Protein AF-A0A7K0XHT8-F1 (afdb_monomer)

Nearest PDB structures (foldseek):
  8xqu-assembly1_A  TM=9.901E-01  e=5.480E-18  Homo sapiens
  8ibp-assembly1_A  TM=9.930E-01  e=5.610E-17  Mycobacterium tuberculosis
  3wdd-assembly1_A  TM=9.924E-01  e=8.526E-17  Mycobacterium tuberculosis
  3wde-assembly1_A  TM=9.917E-01  e=1.880E-16  Mycobacterium tuberculosis
  5gui-assembly1_A  TM=9.702E-01  e=2.319E-13  Arabidopsis thaliana

Solvent-accessible surface area (backbone atoms only — not comparable to full-atom values): 13953 Å² total; per-residue (Å²): 136,65,86,48,41,36,73,66,33,50,46,21,54,53,41,8,50,49,50,18,44,74,41,15,37,72,41,28,41,40,43,24,46,48,50,7,39,42,69,62,54,78,43,61,34,14,49,38,39,45,77,71,72,52,47,64,67,59,53,50,53,47,48,40,72,75,75,47,70,45,93,54,66,59,80,83,86,66,49,67,35,74,66,29,50,46,20,58,56,37,8,53,52,48,16,52,75,71,70,41,91,45,30,44,42,44,21,44,49,50,8,44,52,70,62,53,75,47,62,33,40,52,45,40,45,74,74,70,44,53,61,67,57,54,49,50,43,40,53,50,50,52,66,61,41,76,78,68,69,89,75,82,84,86,84,89,89,89,85,87,84,89,79,52,81,64,48,68,73,80,46,80,69,49,43,59,37,35,73,71,65,72,56,79,88,68,80,93,50,63,71,60,33,52,54,45,53,60,30,53,66,38,95,68,82,37,75,75,79,92,82,79,70,89,88,78,47,74,65,47,43,55,52,41,44,22,41,29,45,69,74,57,74,51,59,80,89,50,53,92,67,126

Radius of gyration: 25.92 Å; Cα contacts (8 Å, |Δi|>4): 290; chains: 1; bounding box: 60×50×63 Å

pLDDT: mean 85.9, std 16.12, range [29.55, 98.12]

Mean predicted aligned error: 15.91 Å

Secondary structure (DSSP, 8-state):
--TTB-HHHHHHHHHHHHHHHHTT-SSB-HHHHHHHHHHH-SSHHHHHHHHTT--HHHHHHHHHHHH---SSPPPS--PBPHHHHHHHHHHHHHHHHTT-SSB-HHHHHHHHHHH-SSHHHHHHHHTT--HHHHHHHHHHHHHHHTT-S-------------S-HHHHHH---HHHHHHTT-SPPP-S-HHHHHHHHHHHT-SSS--------TTS-HHHHHHHHHHHHHHT-S-GGGTT--

Structure (mmCIF, N/CA/C/O backbone):
data_AF-A0A7K0XHT8-F1
#
_entry.id   AF-A0A7K0XHT8-F1
#
loop_
_atom_site.group_PDB
_atom_site.id
_atom_site.type_symbol
_atom_site.label_atom_id
_atom_site.label_alt_id
_atom_site.label_comp_id
_atom_site.label_asym_id
_atom_site.label_entity_id
_atom_site.label_seq_id
_atom_site.pdbx_PDB_ins_code
_atom_site.Cartn_x
_atom_site.Cartn_y
_atom_site.Cartn_z
_atom_site.occupancy
_atom_site.B_iso_or_equiv
_atom_site.auth_seq_id
_atom_site.auth_comp_id
_atom_site.auth_asym_id
_atom_site.auth_atom_id
_atom_site.pdbx_PDB_model_num
ATOM 1 N N . MET A 1 1 ? 10.956 12.315 3.418 1.00 57.38 1 MET A N 1
ATOM 2 C CA . MET A 1 1 ? 10.275 11.010 3.630 1.00 57.38 1 MET A CA 1
ATOM 3 C C . MET A 1 1 ? 9.329 10.665 2.478 1.00 57.38 1 MET A C 1
ATOM 5 O O . MET A 1 1 ? 9.400 9.545 1.998 1.00 57.38 1 MET A O 1
ATOM 9 N N . PHE A 1 2 ? 8.502 11.599 1.988 1.00 68.88 2 PHE A N 1
ATOM 10 C CA . PHE A 1 2 ? 7.485 11.319 0.957 1.00 68.88 2 PHE A CA 1
ATOM 11 C C . PHE A 1 2 ? 7.923 11.502 -0.509 1.00 68.88 2 PHE A C 1
ATOM 13 O O . PHE A 1 2 ? 7.098 11.353 -1.399 1.00 68.88 2 PHE A O 1
ATOM 20 N N . GLU A 1 3 ? 9.192 11.797 -0.799 1.00 75.38 3 GLU A N 1
ATOM 21 C CA . GLU A 1 3 ? 9.653 12.076 -2.177 1.00 75.38 3 GLU A CA 1
ATOM 22 C C . GLU A 1 3 ? 9.461 10.902 -3.147 1.00 75.38 3 GLU A C 1
ATOM 24 O O . GLU A 1 3 ? 9.308 11.108 -4.344 1.00 75.38 3 GLU A O 1
ATOM 29 N N . ARG A 1 4 ? 9.421 9.666 -2.633 1.00 86.38 4 ARG A N 1
ATOM 30 C CA . ARG A 1 4 ? 9.169 8.460 -3.438 1.00 86.38 4 ARG A CA 1
ATOM 31 C C . ARG A 1 4 ? 7.688 8.096 -3.556 1.00 86.38 4 ARG A C 1
ATOM 33 O O . ARG A 1 4 ? 7.369 7.104 -4.201 1.00 86.38 4 ARG A O 1
ATOM 40 N N . PHE A 1 5 ? 6.784 8.830 -2.909 1.00 91.62 5 PHE A N 1
ATOM 41 C CA . PHE A 1 5 ? 5.353 8.535 -2.943 1.00 91.62 5 PHE A CA 1
ATOM 42 C C . PHE A 1 5 ? 4.723 9.128 -4.206 1.00 91.62 5 PHE A C 1
ATOM 44 O O . PHE A 1 5 ? 4.916 10.308 -4.519 1.00 91.62 5 PHE A O 1
ATOM 51 N N . THR A 1 6 ? 3.907 8.322 -4.883 1.00 94.12 6 THR A N 1
ATOM 52 C CA . THR A 1 6 ? 3.021 8.795 -5.960 1.00 94.12 6 THR A CA 1
ATOM 53 C C . THR A 1 6 ? 2.069 9.877 -5.444 1.00 94.12 6 THR A C 1
ATOM 55 O O . THR A 1 6 ? 1.820 9.970 -4.238 1.00 94.12 6 THR A O 1
ATOM 58 N N . ASP A 1 7 ? 1.500 10.690 -6.338 1.00 92.56 7 ASP A N 1
ATOM 59 C CA . ASP A 1 7 ? 0.515 11.710 -5.945 1.00 92.56 7 ASP A CA 1
ATOM 60 C C . ASP A 1 7 ? -0.682 11.091 -5.210 1.00 92.56 7 ASP A C 1
ATOM 62 O O . ASP A 1 7 ? -1.096 11.600 -4.167 1.00 92.56 7 ASP A O 1
ATOM 66 N N . ARG A 1 8 ? -1.164 9.929 -5.673 1.00 93.12 8 ARG A N 1
ATOM 67 C CA . ARG A 1 8 ? -2.225 9.166 -4.998 1.00 93.12 8 ARG A CA 1
ATOM 68 C C . ARG A 1 8 ? -1.804 8.697 -3.607 1.00 93.12 8 ARG A C 1
ATOM 70 O O . ARG A 1 8 ? -2.532 8.900 -2.643 1.00 93.12 8 ARG A O 1
ATOM 77 N N . ALA A 1 9 ? -0.600 8.143 -3.464 1.00 94.25 9 ALA A N 1
ATOM 78 C CA . ALA A 1 9 ? -0.088 7.717 -2.162 1.00 94.25 9 ALA A CA 1
ATOM 79 C C . ALA A 1 9 ? 0.110 8.894 -1.187 1.00 94.25 9 ALA A C 1
ATOM 81 O O . ALA A 1 9 ? -0.126 8.743 0.010 1.00 94.25 9 ALA A O 1
ATOM 82 N N . ARG A 1 10 ? 0.498 10.082 -1.674 1.00 94.06 10 ARG A N 1
ATOM 83 C CA . ARG A 1 10 ? 0.528 11.310 -0.859 1.00 94.06 10 ARG A CA 1
ATOM 84 C C . ARG A 1 10 ? -0.878 11.743 -0.450 1.00 94.06 10 ARG A C 1
ATOM 86 O O . ARG A 1 10 ? -1.083 12.091 0.710 1.00 94.06 10 ARG A O 1
ATOM 93 N N . ARG A 1 11 ? -1.848 11.661 -1.364 1.00 95.00 11 ARG A N 1
ATOM 94 C CA . ARG A 1 11 ? -3.257 11.969 -1.086 1.00 95.00 11 ARG A CA 1
ATOM 95 C C . ARG A 1 11 ? -3.839 11.066 0.002 1.00 95.00 11 ARG A C 1
ATOM 97 O O . ARG A 1 11 ? -4.476 11.583 0.907 1.00 95.00 11 ARG A O 1
ATOM 104 N N . VAL A 1 12 ? -3.538 9.766 -0.012 1.00 96.75 12 VAL A N 1
ATOM 105 C CA . VAL A 1 12 ? -3.936 8.817 1.051 1.00 96.75 12 VAL A CA 1
ATOM 106 C C . VAL A 1 12 ? -3.506 9.296 2.438 1.00 96.75 12 VAL A C 1
ATOM 108 O O . VAL A 1 12 ? -4.267 9.184 3.392 1.00 96.75 12 VAL A O 1
ATOM 111 N N . VAL A 1 13 ? -2.299 9.852 2.565 1.00 94.69 13 VAL A N 1
ATOM 112 C CA . VAL A 1 13 ? -1.789 10.350 3.850 1.00 94.69 13 VAL A CA 1
ATOM 113 C C . VAL A 1 13 ? -2.556 11.589 4.320 1.00 94.69 13 VAL A C 1
ATOM 115 O O . VAL A 1 13 ? -2.843 11.715 5.510 1.00 94.69 13 VAL A O 1
ATOM 118 N N . VAL A 1 14 ? -2.915 12.482 3.395 1.00 95.56 14 VAL A N 1
ATOM 119 C CA . VAL A 1 14 ? -3.750 13.656 3.694 1.00 95.56 14 VAL A CA 1
ATOM 120 C C . VAL A 1 14 ? -5.151 13.216 4.123 1.00 95.56 14 VAL A C 1
ATOM 122 O O . VAL A 1 14 ? -5.625 13.644 5.171 1.00 95.56 14 VAL A O 1
ATOM 125 N N . LEU A 1 15 ? -5.763 12.285 3.387 1.00 96.88 15 LEU A N 1
ATOM 126 C CA . LEU A 1 15 ? -7.075 11.723 3.716 1.00 96.88 15 LEU A CA 1
ATOM 127 C C . LEU A 1 15 ? -7.064 11.005 5.073 1.00 96.88 15 LEU A C 1
ATOM 129 O O . LEU A 1 15 ? -7.981 11.168 5.868 1.00 96.88 15 LEU A O 1
ATOM 133 N N . ALA A 1 16 ? -5.992 10.279 5.400 1.00 96.69 16 ALA A N 1
ATOM 134 C CA . ALA A 1 16 ? -5.829 9.670 6.719 1.00 96.69 16 ALA A CA 1
ATOM 135 C C . ALA A 1 16 ? -5.802 10.718 7.846 1.00 96.69 16 ALA A C 1
ATOM 137 O O . ALA A 1 16 ? -6.358 10.500 8.922 1.00 96.69 16 ALA A O 1
ATOM 138 N N . GLN A 1 17 ? -5.172 11.871 7.609 1.00 95.44 17 GLN A N 1
ATOM 139 C CA . GLN A 1 17 ? -5.172 12.978 8.563 1.00 95.44 17 GLN A CA 1
ATOM 140 C C . GLN A 1 17 ? -6.561 13.621 8.702 1.00 95.44 17 GLN A C 1
ATOM 142 O O . GLN A 1 17 ? -6.937 14.028 9.802 1.00 95.44 17 GLN A O 1
ATOM 147 N N . GLU A 1 18 ? -7.318 13.728 7.611 1.00 94.94 18 GLU A N 1
ATOM 148 C CA . GLU A 1 18 ? -8.700 14.216 7.625 1.00 94.94 18 GLU A CA 1
ATOM 149 C C . GLU A 1 18 ? -9.623 13.267 8.397 1.00 94.94 18 GLU A C 1
ATOM 151 O O . GLU A 1 18 ? -10.348 13.722 9.278 1.00 94.94 18 GLU A O 1
ATOM 156 N N . GLU A 1 19 ? -9.527 11.956 8.167 1.00 95.50 19 GLU A N 1
ATOM 157 C CA . GLU A 1 19 ? -10.292 10.943 8.908 1.00 95.50 19 GLU A CA 1
ATOM 158 C C . GLU A 1 19 ? -9.946 10.963 10.407 1.00 95.50 19 GLU A C 1
ATOM 160 O O . GLU A 1 19 ? -10.843 10.909 11.246 1.00 95.50 19 GLU A O 1
ATOM 165 N N . ALA A 1 20 ? -8.670 11.154 10.771 1.00 95.56 20 ALA A N 1
ATOM 166 C CA . ALA A 1 20 ? -8.276 11.327 12.172 1.00 95.56 20 ALA A CA 1
ATOM 167 C C . ALA A 1 20 ? -8.915 12.566 12.814 1.00 95.56 20 ALA A C 1
ATOM 169 O O . ALA A 1 20 ? -9.347 12.513 13.964 1.00 95.56 20 ALA A O 1
ATOM 170 N N . ARG A 1 21 ? -9.027 13.676 12.072 1.00 94.25 21 ARG A N 1
ATOM 171 C CA . ARG A 1 21 ? -9.730 14.875 12.556 1.00 94.25 21 ARG A CA 1
ATOM 172 C C . ARG A 1 21 ? -11.226 14.647 12.692 1.00 94.25 21 ARG A C 1
ATOM 174 O O . ARG A 1 21 ? -11.782 15.064 13.700 1.00 94.25 21 ARG A O 1
ATOM 181 N N . MET A 1 22 ? -11.856 13.995 11.716 1.00 93.00 22 MET A N 1
ATOM 182 C CA . MET A 1 22 ? -13.293 13.706 11.753 1.00 93.00 22 MET A CA 1
ATOM 183 C C . MET A 1 22 ? -13.665 12.825 12.948 1.00 93.00 22 MET A C 1
ATOM 185 O O . MET A 1 22 ? -14.684 13.065 13.585 1.00 93.00 22 MET A O 1
ATOM 189 N N . LEU A 1 23 ? -12.805 11.866 13.299 1.00 93.62 23 LEU A N 1
ATOM 190 C CA . LEU A 1 23 ? -12.978 10.996 14.465 1.00 93.62 23 LEU A CA 1
ATOM 191 C C . LEU A 1 23 ? -12.485 11.623 15.784 1.00 93.62 23 LEU A C 1
ATOM 193 O O . LEU A 1 23 ? -12.515 10.972 16.827 1.00 93.62 23 LEU A O 1
ATOM 197 N N . ASN A 1 24 ? -12.031 12.882 15.768 1.00 94.88 24 ASN A N 1
ATOM 198 C CA . ASN A 1 24 ? -11.440 13.584 16.913 1.00 94.88 24 ASN A CA 1
ATOM 199 C C . ASN A 1 24 ? -10.224 12.861 17.539 1.00 94.88 24 ASN A C 1
ATOM 201 O O . ASN A 1 24 ? -9.945 12.994 18.732 1.00 94.88 24 ASN A O 1
ATOM 205 N N . HIS A 1 25 ? -9.471 12.098 16.747 1.00 94.94 25 HIS A N 1
ATOM 206 C CA . HIS A 1 25 ? -8.274 11.393 17.192 1.00 94.94 25 HIS A CA 1
ATOM 207 C C . HIS A 1 25 ? -7.035 12.289 17.110 1.00 94.94 25 H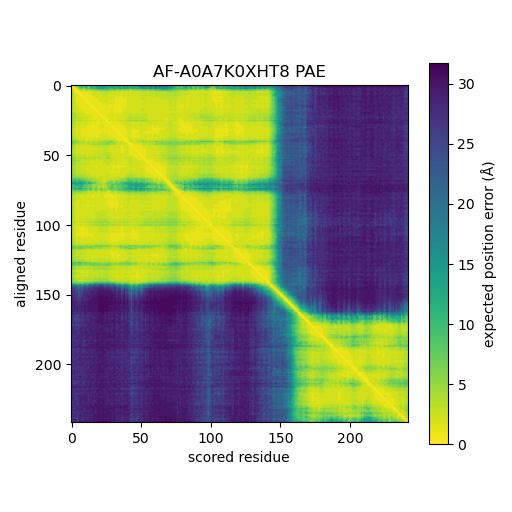IS A C 1
ATOM 209 O O . HIS A 1 25 ? -6.695 12.846 16.069 1.00 94.94 25 HIS A O 1
ATOM 215 N N . ASN A 1 26 ? -6.295 12.393 18.214 1.00 94.44 26 ASN A N 1
ATOM 216 C CA . ASN A 1 26 ? -5.073 13.199 18.327 1.00 94.44 26 ASN A CA 1
ATOM 217 C C . ASN A 1 26 ? -3.810 12.507 17.776 1.00 94.44 26 ASN A C 1
ATOM 219 O O . ASN A 1 26 ? -2.693 12.958 18.035 1.00 94.44 26 ASN A O 1
ATOM 223 N N . TYR A 1 27 ? -3.971 11.434 17.006 1.00 95.38 27 TYR A N 1
ATOM 224 C CA . TYR A 1 27 ? -2.900 10.707 16.334 1.00 95.38 27 TYR A CA 1
ATOM 225 C C . TYR A 1 27 ? -3.390 10.143 14.994 1.00 95.38 27 TYR A C 1
ATOM 227 O O . TYR A 1 27 ? -4.579 9.906 14.809 1.00 95.38 27 TYR A O 1
ATOM 235 N N . ILE A 1 28 ? -2.458 9.873 14.076 1.00 96.81 28 ILE A N 1
ATOM 236 C CA . ILE A 1 28 ? -2.727 9.121 12.844 1.00 96.81 28 ILE A CA 1
ATOM 237 C C . ILE A 1 28 ? -2.238 7.687 13.046 1.00 96.81 28 ILE A C 1
ATOM 239 O O . ILE A 1 28 ? -1.032 7.424 13.108 1.00 96.81 28 ILE A O 1
ATOM 243 N N . GLY A 1 29 ? -3.183 6.767 13.197 1.00 97.06 29 GLY A N 1
ATOM 244 C CA . GLY A 1 29 ? -2.934 5.335 13.347 1.00 97.06 29 GLY A CA 1
ATOM 245 C C . GLY A 1 29 ? -3.094 4.545 12.048 1.00 97.06 29 GLY A C 1
ATOM 246 O O . GLY A 1 29 ? -3.270 5.098 10.962 1.00 97.06 29 GLY A O 1
ATOM 247 N N . THR A 1 30 ? -2.996 3.223 12.158 1.00 97.62 30 THR A N 1
ATOM 248 C CA . THR A 1 30 ? -3.100 2.302 11.012 1.00 97.62 30 THR A CA 1
ATOM 249 C C . THR A 1 30 ? -4.486 2.338 10.366 1.00 97.62 30 THR A C 1
ATOM 251 O O . THR A 1 30 ? -4.614 2.294 9.148 1.00 97.62 30 THR A O 1
ATOM 254 N N . GLU A 1 31 ? -5.519 2.470 11.188 1.00 97.19 31 GLU A N 1
ATOM 255 C CA . GLU A 1 31 ? -6.932 2.563 10.841 1.00 97.19 31 GLU A CA 1
ATOM 256 C C . GLU A 1 31 ? -7.249 3.810 10.020 1.00 97.19 31 GLU A C 1
ATOM 258 O O . GLU A 1 31 ? -7.993 3.743 9.049 1.00 97.19 31 GLU A O 1
ATOM 263 N N . HIS A 1 32 ? -6.591 4.924 10.332 1.00 98.12 32 HIS A N 1
ATOM 264 C CA . HIS A 1 32 ? -6.707 6.152 9.561 1.00 98.12 32 HIS A CA 1
ATOM 265 C C . HIS A 1 32 ? -6.062 6.014 8.181 1.00 98.12 32 HIS A C 1
ATOM 267 O O . HIS A 1 32 ? -6.614 6.483 7.192 1.00 98.12 32 HIS A O 1
ATOM 273 N N . ILE A 1 33 ? -4.919 5.324 8.090 1.00 97.88 33 ILE A N 1
ATOM 274 C CA . ILE A 1 33 ? -4.292 5.008 6.797 1.00 97.88 33 ILE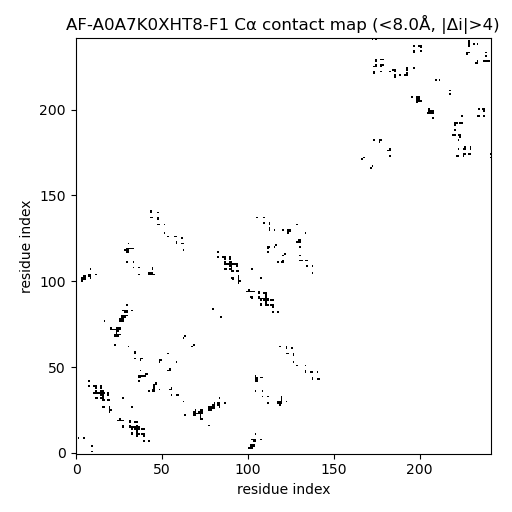 A CA 1
ATOM 275 C C . ILE A 1 33 ? -5.207 4.097 5.970 1.00 97.88 33 ILE A C 1
ATOM 277 O O . ILE A 1 33 ? -5.363 4.326 4.774 1.00 97.88 33 ILE A O 1
ATOM 281 N N . LEU A 1 34 ? -5.837 3.097 6.595 1.00 97.69 34 LEU A N 1
ATOM 282 C CA . LEU A 1 34 ? -6.808 2.228 5.927 1.00 97.69 34 LEU A CA 1
ATOM 283 C C . LEU A 1 34 ? -8.008 3.024 5.395 1.00 97.69 34 LEU A C 1
ATOM 285 O O . LEU A 1 34 ? -8.354 2.877 4.225 1.00 97.69 34 LEU A O 1
ATOM 289 N N . LEU A 1 35 ? -8.599 3.899 6.215 1.00 97.56 35 LEU A N 1
ATOM 290 C CA . LEU A 1 35 ? -9.676 4.794 5.785 1.00 97.56 35 LEU A CA 1
ATOM 291 C C . LEU A 1 35 ? -9.225 5.685 4.622 1.00 97.56 35 LEU A C 1
ATOM 293 O O . LEU A 1 35 ? -9.916 5.757 3.611 1.00 97.56 35 LEU A O 1
ATOM 297 N N . GLY A 1 36 ? -8.032 6.280 4.710 1.00 97.50 36 GLY A N 1
ATOM 298 C CA . GLY A 1 36 ? -7.463 7.106 3.645 1.00 97.50 36 GLY A CA 1
ATOM 299 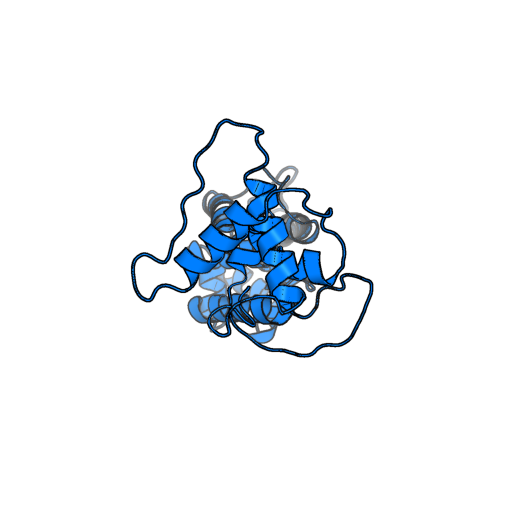C C . GLY A 1 36 ? -7.242 6.352 2.328 1.00 97.50 36 GLY A C 1
ATOM 300 O O . GLY A 1 36 ? -7.434 6.930 1.261 1.00 97.50 36 GLY A O 1
ATOM 301 N N . LEU A 1 37 ? -6.877 5.064 2.379 1.00 97.12 37 LEU A N 1
ATOM 302 C CA . LEU A 1 37 ? -6.732 4.219 1.186 1.00 97.12 37 LEU A CA 1
ATOM 303 C C . LEU A 1 37 ? -8.066 3.981 0.484 1.00 97.12 37 LEU A C 1
ATOM 305 O O . LEU A 1 37 ? -8.115 4.028 -0.740 1.00 97.12 37 LEU A O 1
ATOM 309 N N . ILE A 1 38 ? -9.127 3.722 1.247 1.00 95.75 38 ILE A N 1
ATOM 310 C CA . ILE A 1 38 ? -10.463 3.475 0.692 1.00 95.75 38 ILE A CA 1
ATOM 311 C C . ILE A 1 38 ? -11.074 4.786 0.190 1.00 95.75 38 ILE A C 1
ATOM 313 O O . ILE A 1 38 ? -11.655 4.814 -0.890 1.00 95.75 38 ILE A O 1
ATOM 317 N N . HIS A 1 39 ? -10.892 5.878 0.938 1.00 95.00 39 HIS A N 1
ATOM 318 C CA . HIS A 1 39 ? -11.398 7.205 0.593 1.00 95.00 39 HIS A CA 1
ATOM 319 C C . HIS A 1 39 ? -10.780 7.743 -0.708 1.00 95.00 39 HIS A C 1
ATOM 321 O O . HIS A 1 39 ? -11.441 8.463 -1.450 1.00 95.00 39 HIS A O 1
ATOM 327 N N . GLU A 1 40 ? -9.531 7.386 -1.025 1.00 94.19 40 GLU A N 1
ATOM 328 C CA . GLU A 1 40 ? -8.904 7.781 -2.293 1.00 94.19 40 GLU A CA 1
ATOM 329 C C . GLU A 1 40 ? -9.642 7.211 -3.521 1.00 94.19 40 GLU A C 1
ATOM 331 O O . GLU A 1 40 ? -9.697 7.880 -4.552 1.00 94.19 40 GLU A O 1
ATOM 336 N N . GLY A 1 41 ? -10.263 6.031 -3.390 1.00 86.62 41 GLY A N 1
ATOM 337 C CA . GLY A 1 41 ? -11.269 5.478 -4.305 1.00 86.62 41 GLY A CA 1
ATOM 338 C C . GLY A 1 41 ? -10.756 4.925 -5.641 1.00 86.62 41 GLY A C 1
ATOM 339 O O . GLY A 1 41 ? -11.262 3.918 -6.128 1.00 86.62 41 GLY A O 1
ATOM 340 N N . GLU A 1 42 ? -9.741 5.535 -6.249 1.00 88.62 42 GLU A N 1
ATOM 341 C CA . GLU A 1 42 ? -9.296 5.170 -7.603 1.00 88.62 42 GLU A CA 1
ATOM 342 C C . GLU A 1 42 ? -8.098 4.211 -7.640 1.00 88.62 42 GLU A C 1
ATOM 344 O O . GLU A 1 42 ? -7.859 3.533 -8.655 1.00 88.62 42 GLU A O 1
ATOM 349 N N . GLY A 1 43 ? -7.327 4.177 -6.556 1.00 90.06 43 GLY A N 1
ATOM 350 C CA . GLY A 1 43 ? -6.100 3.417 -6.405 1.00 90.06 43 GLY A CA 1
ATOM 351 C C . GLY A 1 43 ? -6.314 1.908 -6.400 1.00 90.06 43 GLY A C 1
ATOM 352 O O . GLY A 1 43 ? -7.405 1.386 -6.163 1.00 90.06 43 GLY A O 1
ATOM 353 N N . VAL A 1 44 ? -5.223 1.181 -6.637 1.00 93.50 44 VAL A N 1
ATOM 354 C CA . VAL A 1 44 ? -5.220 -0.289 -6.636 1.00 93.50 44 VAL A CA 1
ATOM 355 C C . VAL A 1 44 ? -5.652 -0.829 -5.271 1.00 93.50 44 VAL A C 1
ATOM 357 O O . VAL A 1 44 ? -6.391 -1.807 -5.206 1.00 93.50 44 VAL A O 1
ATOM 360 N N . ALA A 1 45 ? -5.249 -0.166 -4.183 1.00 94.56 45 ALA A N 1
ATOM 361 C CA . ALA A 1 45 ? -5.670 -0.539 -2.835 1.00 94.56 45 ALA A CA 1
ATOM 362 C C . ALA A 1 45 ? -7.183 -0.391 -2.617 1.00 94.56 45 ALA A C 1
ATOM 364 O O . ALA A 1 45 ? -7.803 -1.315 -2.093 1.00 94.56 45 ALA A O 1
ATOM 365 N N . ALA A 1 46 ? -7.772 0.731 -3.045 1.00 94.31 46 ALA A N 1
ATOM 366 C CA . ALA A 1 46 ? -9.209 0.971 -2.929 1.00 94.31 46 ALA A CA 1
ATOM 367 C C . ALA A 1 46 ? -10.001 -0.103 -3.685 1.00 94.31 46 ALA A C 1
ATOM 369 O O . ALA A 1 46 ? -10.850 -0.773 -3.103 1.00 94.31 46 ALA A O 1
ATOM 370 N N . LYS A 1 47 ? -9.624 -0.365 -4.943 1.00 93.56 47 LYS A N 1
ATOM 371 C CA . LYS A 1 47 ? -10.241 -1.402 -5.787 1.00 93.56 47 LYS A CA 1
ATOM 372 C C . LYS A 1 47 ? -10.089 -2.811 -5.215 1.00 93.56 47 LYS A C 1
ATOM 374 O O . LYS A 1 47 ? -11.005 -3.622 -5.326 1.00 93.56 47 LYS A O 1
ATOM 379 N N . ALA A 1 48 ? -8.943 -3.120 -4.604 1.00 93.75 48 ALA A N 1
ATOM 380 C CA . ALA A 1 48 ? -8.730 -4.410 -3.953 1.00 93.75 48 ALA A CA 1
ATOM 381 C C . ALA A 1 48 ? -9.704 -4.608 -2.785 1.00 93.75 48 ALA A C 1
ATOM 383 O O . ALA A 1 48 ? -10.343 -5.653 -2.695 1.00 93.75 48 ALA A O 1
ATOM 384 N N . LEU A 1 49 ? -9.850 -3.598 -1.926 1.00 94.06 49 LEU A N 1
ATOM 385 C CA . LEU A 1 49 ? -10.757 -3.638 -0.777 1.00 94.06 49 LEU A CA 1
ATOM 386 C C . LEU A 1 49 ? -12.229 -3.667 -1.217 1.00 94.06 49 LEU A C 1
ATOM 388 O O . LEU A 1 49 ? -12.998 -4.487 -0.717 1.00 94.06 49 LEU A O 1
ATOM 392 N N . GLU A 1 50 ? -12.593 -2.871 -2.221 1.00 92.75 50 GLU A N 1
ATOM 393 C CA . GLU A 1 50 ? -13.937 -2.853 -2.809 1.00 92.75 50 GLU A CA 1
ATOM 394 C C . GLU A 1 50 ? -14.321 -4.220 -3.395 1.00 92.75 50 GLU A C 1
ATOM 396 O O . GLU A 1 50 ? -15.411 -4.726 -3.132 1.00 92.75 50 GLU A O 1
ATOM 401 N N . SER A 1 51 ? -13.402 -4.886 -4.106 1.00 91.62 51 SER A N 1
ATOM 402 C CA . SER A 1 51 ? -13.641 -6.231 -4.657 1.00 91.62 51 SER A CA 1
ATOM 403 C C . SER A 1 51 ? -13.861 -7.314 -3.592 1.00 91.62 51 SER A C 1
ATOM 405 O O . SER A 1 51 ? -14.403 -8.377 -3.890 1.00 91.62 51 SER A O 1
ATOM 407 N N . LEU A 1 52 ? -13.459 -7.041 -2.347 1.00 91.38 52 LEU A N 1
ATOM 408 C CA . LEU A 1 52 ? -13.687 -7.901 -1.186 1.00 91.38 52 LEU A CA 1
ATOM 409 C C . LEU A 1 52 ? -14.935 -7.493 -0.389 1.00 91.38 52 LEU A C 1
ATOM 411 O O . LEU A 1 52 ? -15.192 -8.070 0.664 1.00 91.38 52 LEU A O 1
ATOM 415 N N . GLY A 1 53 ? -15.713 -6.524 -0.882 1.00 92.06 53 GLY A N 1
ATOM 416 C CA . GLY A 1 53 ? -16.923 -6.029 -0.226 1.00 92.06 53 GLY A CA 1
ATOM 417 C C . GLY A 1 53 ? -16.654 -5.104 0.963 1.00 92.06 53 GLY A C 1
ATOM 418 O O . GLY A 1 53 ? -17.553 -4.876 1.767 1.00 92.06 53 GLY A O 1
ATOM 419 N N . ILE A 1 54 ? -15.435 -4.574 1.098 1.00 94.69 54 ILE A N 1
ATOM 420 C CA . ILE A 1 54 ? -15.068 -3.667 2.189 1.00 94.69 54 ILE A CA 1
ATOM 421 C C . ILE A 1 54 ? -15.365 -2.232 1.748 1.00 94.69 54 ILE A C 1
ATOM 423 O O . ILE A 1 54 ? -14.636 -1.661 0.937 1.00 94.69 54 ILE A O 1
ATOM 427 N N . SER A 1 55 ? -16.430 -1.643 2.294 1.00 94.06 55 SER A N 1
ATOM 428 C CA . SER A 1 55 ? -16.806 -0.251 2.031 1.00 94.06 55 SER A CA 1
ATOM 429 C C . SER A 1 55 ? -16.197 0.719 3.049 1.00 94.06 55 SER A C 1
ATOM 431 O O . SER A 1 55 ? -15.883 0.350 4.184 1.00 94.06 55 SER A O 1
ATOM 433 N N . LEU A 1 56 ? -16.069 1.991 2.657 1.00 94.50 56 LEU A N 1
ATOM 434 C CA . LEU A 1 56 ? -15.591 3.064 3.539 1.00 94.50 56 LEU A CA 1
ATOM 435 C C . LEU A 1 56 ? -16.450 3.187 4.804 1.00 94.50 56 LEU A C 1
ATOM 437 O O . LEU A 1 56 ? -15.923 3.331 5.904 1.00 94.50 56 LEU A O 1
ATOM 441 N N . GLU A 1 57 ? -17.769 3.111 4.641 1.00 94.88 57 GLU A N 1
ATOM 442 C CA . GLU A 1 57 ? -18.739 3.223 5.733 1.00 94.88 57 GLU A CA 1
ATOM 443 C C . GLU A 1 57 ? -18.595 2.074 6.734 1.00 94.88 57 GLU A C 1
ATOM 445 O O . GLU A 1 57 ? -18.541 2.322 7.938 1.00 94.88 57 GLU A O 1
ATOM 450 N N . ALA A 1 58 ? -18.436 0.837 6.246 1.00 94.81 58 ALA A N 1
ATOM 451 C CA . ALA A 1 58 ? -18.248 -0.335 7.098 1.00 94.81 58 ALA A CA 1
ATOM 452 C C . ALA A 1 58 ? -16.944 -0.248 7.907 1.00 94.81 58 ALA A C 1
ATOM 454 O O . ALA A 1 58 ? -16.933 -0.528 9.106 1.00 94.81 58 ALA A O 1
ATOM 455 N N . VAL A 1 59 ? -15.847 0.193 7.278 1.00 95.75 59 VAL A N 1
ATOM 456 C CA . VAL A 1 59 ? -14.570 0.408 7.978 1.00 95.75 59 VAL A CA 1
ATOM 457 C C . VAL A 1 59 ? -14.702 1.518 9.012 1.00 95.75 59 VAL A C 1
ATOM 459 O O . VAL A 1 59 ? -14.254 1.331 10.140 1.00 95.75 59 VAL A O 1
ATOM 462 N N . ARG A 1 60 ? -15.339 2.646 8.675 1.00 95.00 60 ARG A N 1
ATOM 463 C CA . ARG A 1 60 ? -15.510 3.766 9.611 1.00 95.00 60 ARG A CA 1
ATOM 464 C C . ARG A 1 60 ? -16.311 3.349 10.840 1.00 95.00 60 ARG A C 1
ATOM 466 O O . ARG A 1 60 ? -15.852 3.573 11.956 1.00 95.00 60 ARG A O 1
ATOM 473 N N . GLN A 1 61 ? -17.434 2.664 10.640 1.00 95.25 61 GLN A N 1
ATOM 474 C CA . GLN A 1 61 ? -18.250 2.141 11.735 1.00 95.25 61 GLN A CA 1
ATOM 475 C C . GLN A 1 61 ? -17.453 1.173 12.619 1.00 95.25 61 GLN A C 1
ATOM 477 O O . GLN A 1 61 ? -17.511 1.252 13.845 1.00 95.25 61 GLN A O 1
ATOM 482 N N . GLN A 1 62 ? -16.653 0.293 12.011 1.00 95.88 62 GLN A N 1
ATOM 483 C CA . GLN A 1 62 ? -15.855 -0.662 12.768 1.00 95.88 62 GLN A CA 1
ATOM 484 C C . GLN A 1 62 ? -14.725 0.004 13.566 1.00 95.88 62 GLN A C 1
ATOM 486 O O . GLN A 1 62 ? -14.401 -0.464 14.660 1.00 95.88 62 GLN A O 1
ATOM 491 N N . VAL A 1 63 ? -14.131 1.078 13.038 1.00 95.31 63 VAL A N 1
ATOM 492 C CA . VAL A 1 63 ? -13.125 1.889 13.741 1.00 95.31 63 VAL A CA 1
ATOM 493 C C . VAL A 1 63 ? -13.746 2.608 14.936 1.00 95.31 63 VAL A C 1
ATOM 495 O O . VAL A 1 63 ? -13.182 2.543 16.028 1.00 95.31 63 VAL A O 1
ATOM 498 N N . GLU A 1 64 ? -14.916 3.225 14.759 1.00 94.50 64 GLU A N 1
ATOM 499 C CA . GLU A 1 64 ? -15.658 3.870 15.850 1.00 94.50 64 GLU A CA 1
ATOM 500 C C . GLU A 1 64 ? -16.048 2.876 16.950 1.00 94.50 64 GLU A C 1
ATOM 502 O O . GLU A 1 64 ? -15.974 3.208 18.126 1.00 94.50 64 GLU A O 1
ATOM 507 N N . GLU A 1 65 ? -16.397 1.637 16.606 1.00 94.75 65 GLU A N 1
ATOM 508 C CA . GLU A 1 65 ? -16.715 0.610 17.604 1.00 94.75 65 GLU A CA 1
ATOM 509 C C . GLU A 1 65 ? -15.485 0.174 18.424 1.00 94.75 65 GLU A C 1
ATOM 511 O O . GLU A 1 65 ? -15.606 -0.144 19.605 1.00 94.75 65 GLU A O 1
ATOM 516 N N . ILE A 1 66 ? -14.294 0.135 17.811 1.00 93.19 66 ILE A N 1
ATOM 517 C CA . ILE A 1 66 ? -13.064 -0.333 18.475 1.00 93.19 66 ILE A CA 1
ATOM 518 C C . ILE A 1 66 ? -12.414 0.775 19.310 1.00 93.19 66 ILE A C 1
ATOM 520 O O . ILE A 1 66 ? -11.957 0.511 20.421 1.00 93.19 66 ILE A O 1
ATOM 524 N N . ILE A 1 67 ? -12.315 1.990 18.762 1.00 92.75 67 ILE A N 1
ATOM 525 C CA . ILE A 1 67 ? -11.579 3.104 19.380 1.00 92.75 67 ILE A CA 1
ATOM 526 C C . ILE A 1 67 ? -12.527 4.108 20.054 1.00 92.75 67 ILE A C 1
ATOM 528 O O . ILE A 1 67 ? -12.148 4.739 21.042 1.00 92.75 67 ILE A O 1
ATOM 532 N N . GLY A 1 68 ? -13.762 4.236 19.567 1.00 91.31 68 GLY A N 1
ATOM 533 C CA . GLY A 1 68 ? -14.666 5.332 19.911 1.00 91.31 68 GLY A CA 1
ATOM 534 C C . GLY A 1 68 ? -14.404 6.587 19.078 1.00 91.31 68 GLY A C 1
ATOM 535 O O . GLY A 1 68 ? -13.539 6.606 18.207 1.00 91.31 68 GLY A O 1
ATOM 536 N N . GLN A 1 69 ? -15.158 7.648 19.367 1.00 90.00 69 GLN A N 1
ATOM 537 C CA . GLN A 1 69 ? -14.837 9.003 18.917 1.00 90.00 69 GLN A CA 1
ATOM 538 C C . GLN A 1 69 ? -14.078 9.745 20.020 1.00 90.00 69 GLN A C 1
ATOM 540 O O . GLN A 1 69 ? -14.374 9.604 21.211 1.00 90.00 69 GLN A O 1
ATOM 545 N N . GLY A 1 70 ? -13.104 10.565 19.632 1.00 87.06 70 GLY A N 1
ATOM 546 C CA . GLY A 1 70 ? -12.401 11.439 20.564 1.00 87.06 70 GLY A CA 1
ATOM 547 C C . GLY A 1 70 ? -13.282 12.571 21.105 1.00 87.06 70 GLY A C 1
ATOM 548 O O . GLY A 1 70 ? -14.297 12.947 20.520 1.00 87.06 70 GLY A O 1
ATOM 549 N N . GLN A 1 71 ? -12.867 13.148 22.235 1.00 80.25 71 GLN A N 1
ATOM 550 C CA . GLN A 1 71 ? -13.646 14.178 22.937 1.00 80.25 71 GLN A CA 1
ATOM 551 C C . GLN A 1 71 ? -13.572 15.560 22.275 1.00 80.25 71 GLN A C 1
ATOM 553 O O . GLN A 1 71 ? -14.514 16.342 22.380 1.00 80.25 71 GLN A O 1
ATOM 558 N N . GLN A 1 72 ? -12.447 15.891 21.634 1.00 83.88 72 GLN A N 1
ATOM 559 C CA . GLN A 1 72 ? -12.219 17.190 21.000 1.00 83.88 72 GLN A CA 1
ATOM 560 C C . GLN A 1 72 ? -11.382 17.036 19.736 1.00 83.88 72 GLN A C 1
ATOM 562 O O . GLN A 1 72 ? -10.412 16.276 19.713 1.00 83.88 72 GLN A O 1
ATOM 567 N N . ALA A 1 73 ? -11.734 17.809 18.710 1.00 80.81 73 ALA A N 1
ATOM 568 C CA . ALA A 1 73 ? -10.968 17.869 17.477 1.00 80.81 73 ALA A CA 1
ATOM 569 C C . ALA A 1 73 ? -9.531 18.354 17.766 1.00 80.81 73 ALA A C 1
ATOM 571 O O . ALA A 1 73 ? -9.352 19.377 18.437 1.00 80.81 73 ALA A O 1
ATOM 572 N N . PRO A 1 74 ? -8.496 17.666 17.255 1.00 83.44 74 PRO A N 1
ATOM 573 C CA . PRO A 1 74 ? -7.115 18.079 17.459 1.00 83.44 74 PRO A CA 1
ATOM 574 C C . PRO A 1 74 ? -6.849 19.439 16.811 1.00 83.44 74 PRO A C 1
ATOM 576 O O . PRO A 1 74 ? -7.140 19.644 15.629 1.00 83.44 74 PRO A O 1
ATOM 579 N N . SER A 1 75 ? -6.220 20.349 17.552 1.00 81.75 75 SER A N 1
ATOM 580 C CA . SER A 1 75 ? -5.689 21.593 17.001 1.00 81.75 75 SER A CA 1
ATOM 581 C C . SER A 1 75 ? -4.233 21.403 16.557 1.00 81.75 75 SER A C 1
ATOM 583 O O . SER A 1 75 ? -3.403 20.841 17.269 1.00 81.75 75 SER A O 1
ATOM 585 N N . GLY A 1 76 ? -3.905 21.862 15.346 1.00 85.81 76 GLY A N 1
ATOM 586 C CA . GLY A 1 76 ? -2.537 21.830 14.818 1.00 85.81 76 GLY A CA 1
ATOM 587 C C . GLY A 1 76 ? -2.096 20.496 14.195 1.00 85.81 76 GLY A C 1
ATOM 588 O O . GLY A 1 76 ? -2.834 19.862 13.431 1.00 85.81 76 GLY A O 1
ATOM 589 N N . HIS A 1 77 ? -0.831 20.134 14.434 1.00 88.06 77 HIS A N 1
ATOM 590 C CA . HIS A 1 77 ? -0.164 18.987 13.813 1.00 88.06 77 HIS A CA 1
ATOM 591 C C . HIS A 1 77 ? -0.503 17.675 14.534 1.00 88.06 77 HIS A C 1
ATOM 593 O O . HIS A 1 77 ? -0.248 17.533 15.727 1.00 88.06 77 HIS A O 1
ATOM 599 N N . ILE A 1 78 ? -0.989 16.686 13.781 1.00 92.38 78 ILE A N 1
ATOM 600 C CA . ILE A 1 7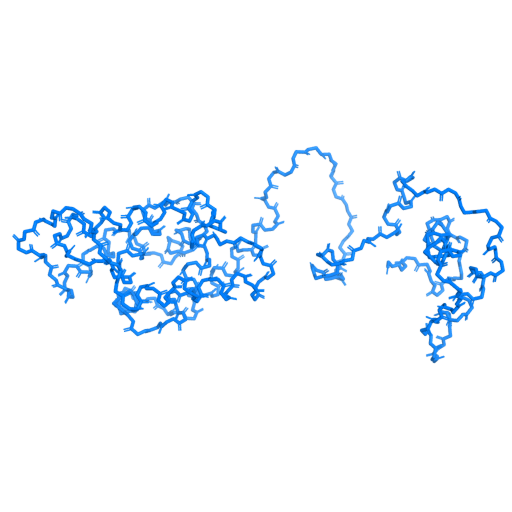8 ? -1.364 15.362 14.292 1.00 92.38 78 ILE A CA 1
ATOM 601 C C . ILE A 1 78 ? -0.232 14.373 13.972 1.00 92.38 78 ILE A C 1
ATOM 603 O O . ILE A 1 78 ? 0.056 14.149 12.795 1.00 92.38 78 ILE A O 1
ATOM 607 N N . PRO A 1 79 ? 0.453 13.796 14.973 1.00 95.31 79 PRO A N 1
ATOM 608 C CA . PRO A 1 79 ? 1.568 12.887 14.737 1.00 95.31 79 PRO A CA 1
ATOM 609 C C . PRO A 1 79 ? 1.105 11.476 14.347 1.00 95.31 79 PRO A C 1
ATOM 611 O O . PRO A 1 79 ? 0.070 10.991 14.797 1.00 95.31 79 PRO A O 1
ATOM 614 N N . PHE A 1 80 ? 1.931 10.767 13.575 1.00 96.12 80 PHE A N 1
ATOM 615 C CA . PHE A 1 80 ? 1.752 9.331 13.337 1.00 96.12 80 PHE A CA 1
ATOM 616 C C . PHE A 1 80 ? 2.108 8.501 14.571 1.00 96.12 80 PHE A C 1
ATOM 618 O O . PHE A 1 80 ? 3.128 8.761 15.224 1.00 96.12 80 PHE A O 1
ATOM 625 N N . THR A 1 81 ? 1.346 7.436 14.818 1.00 96.81 81 THR A N 1
ATOM 626 C CA . THR A 1 81 ? 1.714 6.411 15.804 1.00 96.81 81 THR A CA 1
ATOM 627 C C . THR A 1 81 ? 2.963 5.636 15.357 1.00 96.81 81 THR A C 1
ATOM 629 O O . THR A 1 81 ? 3.270 5.582 14.160 1.00 96.81 81 THR A O 1
ATOM 632 N N . PRO A 1 82 ? 3.700 4.985 16.280 1.00 96.38 82 PRO A N 1
ATOM 633 C CA . PRO A 1 82 ? 4.834 4.134 15.913 1.00 96.38 82 PRO A CA 1
ATOM 634 C C . PRO A 1 82 ? 4.465 3.033 14.909 1.00 96.38 82 PRO A C 1
ATOM 636 O O . PRO A 1 82 ? 5.210 2.801 13.959 1.00 96.38 82 PRO A O 1
ATOM 639 N N . ARG A 1 83 ? 3.285 2.413 15.064 1.00 96.00 83 ARG A N 1
ATOM 640 C CA . ARG A 1 83 ? 2.772 1.400 14.126 1.00 96.00 83 ARG A CA 1
ATOM 641 C C . ARG A 1 83 ? 2.461 2.000 12.752 1.00 96.00 83 ARG A C 1
ATOM 643 O O . ARG A 1 83 ? 2.871 1.441 11.743 1.00 96.00 83 ARG A O 1
ATOM 650 N N . ALA A 1 84 ? 1.846 3.183 12.688 1.00 96.31 84 ALA A N 1
ATOM 651 C CA . ALA A 1 84 ? 1.601 3.873 11.419 1.00 96.31 84 ALA A CA 1
ATOM 652 C C . ALA A 1 84 ? 2.905 4.251 10.692 1.00 96.31 84 ALA A C 1
ATOM 654 O O . ALA A 1 84 ? 3.030 4.038 9.487 1.00 96.31 84 ALA A O 1
ATOM 655 N N . LYS A 1 85 ? 3.925 4.731 11.418 1.00 95.94 85 LYS A N 1
ATOM 656 C CA . LYS A 1 85 ? 5.268 4.938 10.844 1.00 95.94 85 LYS A CA 1
ATOM 657 C C . LYS A 1 85 ? 5.847 3.627 10.320 1.00 95.94 85 LYS A C 1
ATOM 659 O O . LYS A 1 85 ? 6.405 3.603 9.225 1.00 95.94 85 LYS A O 1
ATOM 664 N N . LYS A 1 86 ? 5.659 2.530 11.062 1.00 96.19 86 LYS A N 1
ATOM 665 C CA . LYS A 1 86 ? 6.131 1.212 10.644 1.00 96.19 86 LYS A CA 1
ATOM 666 C C . LYS A 1 86 ? 5.481 0.741 9.346 1.00 96.19 86 LYS A C 1
ATOM 668 O O . LYS A 1 86 ? 6.181 0.229 8.481 1.00 96.19 86 LYS A O 1
ATOM 673 N N . VAL A 1 87 ? 4.183 0.969 9.178 1.00 97.25 87 VAL A N 1
ATOM 674 C CA . VAL A 1 87 ? 3.451 0.683 7.935 1.00 97.25 87 VAL A CA 1
ATOM 675 C C . VAL A 1 87 ? 4.065 1.415 6.740 1.00 97.25 87 VAL A C 1
ATOM 677 O O . VAL A 1 87 ? 4.278 0.801 5.698 1.00 97.25 87 VAL A O 1
ATOM 680 N N . LEU A 1 88 ? 4.413 2.697 6.889 1.00 94.69 88 LEU A N 1
ATOM 681 C CA . LEU A 1 88 ? 5.054 3.477 5.821 1.00 94.69 88 LEU A CA 1
ATOM 682 C C . LEU A 1 88 ? 6.488 3.003 5.513 1.00 94.69 88 LEU A C 1
ATOM 684 O O . LEU A 1 88 ? 6.938 3.073 4.373 1.00 94.69 88 LEU A O 1
ATOM 688 N N . GLU A 1 89 ? 7.221 2.492 6.503 1.00 94.88 89 GLU A N 1
ATOM 689 C CA . GLU A 1 89 ? 8.514 1.836 6.255 1.00 94.88 89 GLU A CA 1
ATOM 690 C C . GLU A 1 89 ? 8.348 0.492 5.535 1.00 94.88 89 GLU A C 1
ATOM 692 O O . GLU A 1 89 ? 9.150 0.136 4.669 1.00 94.88 89 GLU A O 1
ATOM 697 N N . LEU A 1 90 ? 7.327 -0.281 5.912 1.00 96.56 90 LEU A N 1
ATOM 698 C CA . LEU A 1 90 ? 7.026 -1.569 5.299 1.00 96.56 90 LEU A CA 1
ATOM 699 C C . LEU A 1 90 ? 6.535 -1.395 3.862 1.00 96.56 90 LEU A C 1
ATOM 701 O O . LEU A 1 90 ? 6.930 -2.188 3.014 1.00 96.56 90 LEU A O 1
ATOM 705 N N . SER A 1 91 ? 5.781 -0.338 3.554 1.00 96.00 91 SER A N 1
ATOM 706 C CA . SER A 1 91 ? 5.347 -0.049 2.184 1.00 96.00 91 SER A CA 1
ATOM 707 C C . SER A 1 91 ? 6.526 0.206 1.246 1.00 96.00 91 SER A C 1
ATOM 709 O O . SER A 1 91 ? 6.538 -0.299 0.127 1.00 96.00 91 SER A O 1
ATOM 711 N N . LEU A 1 92 ? 7.579 0.887 1.714 1.00 93.62 92 LEU A N 1
ATOM 712 C CA . LEU A 1 92 ? 8.825 1.013 0.956 1.00 93.62 92 LEU A CA 1
ATOM 713 C C . LEU A 1 92 ? 9.462 -0.359 0.686 1.00 93.62 92 LEU A C 1
ATOM 715 O O . LEU A 1 92 ? 9.958 -0.598 -0.412 1.00 93.62 92 LEU A O 1
ATOM 719 N N . ARG A 1 93 ? 9.450 -1.272 1.664 1.00 94.19 93 ARG A N 1
ATOM 720 C CA . ARG A 1 93 ? 9.991 -2.628 1.472 1.00 94.19 93 ARG A CA 1
ATOM 721 C C . ARG A 1 93 ? 9.159 -3.440 0.485 1.00 94.19 93 ARG A C 1
ATOM 723 O O . ARG A 1 93 ? 9.754 -4.124 -0.337 1.00 94.19 93 ARG A O 1
ATOM 730 N N . GLU A 1 94 ? 7.831 -3.359 0.545 1.00 95.44 94 GLU A N 1
ATOM 731 C CA . GLU A 1 94 ? 6.945 -4.028 -0.420 1.00 95.44 94 GLU A CA 1
ATOM 732 C C . GLU A 1 94 ? 7.167 -3.480 -1.835 1.00 95.44 94 GLU A C 1
ATOM 734 O O . GLU A 1 94 ? 7.327 -4.264 -2.763 1.00 95.44 94 GLU A O 1
ATOM 739 N N . ALA A 1 95 ? 7.288 -2.156 -1.992 1.00 93.94 95 ALA A N 1
ATOM 740 C CA . ALA A 1 95 ? 7.610 -1.532 -3.274 1.00 93.94 95 ALA A CA 1
ATOM 741 C C . ALA A 1 95 ? 8.922 -2.073 -3.858 1.00 93.94 95 ALA A C 1
ATOM 743 O O . ALA A 1 95 ? 8.955 -2.538 -4.993 1.00 93.94 95 ALA A O 1
ATOM 744 N N . LEU A 1 96 ? 9.990 -2.093 -3.053 1.00 92.00 96 LEU A N 1
ATOM 745 C CA . LEU A 1 96 ? 11.292 -2.612 -3.476 1.00 92.00 96 LEU A CA 1
ATOM 746 C C . LEU A 1 96 ? 11.250 -4.114 -3.798 1.00 92.00 96 LEU A C 1
ATOM 748 O O . LEU A 1 96 ? 11.901 -4.547 -4.744 1.00 92.00 96 LEU A O 1
ATOM 752 N N . GLN A 1 97 ? 10.485 -4.907 -3.042 1.00 91.62 97 GLN A N 1
ATOM 753 C CA . GLN A 1 97 ? 10.304 -6.341 -3.303 1.00 91.62 97 GLN A CA 1
ATOM 754 C C . GLN A 1 97 ? 9.550 -6.612 -4.610 1.00 91.62 97 GLN A C 1
ATOM 756 O O . GLN A 1 97 ? 9.819 -7.617 -5.261 1.00 91.62 97 GLN A O 1
ATOM 761 N N . LEU A 1 98 ? 8.648 -5.711 -5.000 1.00 89.94 98 LEU A N 1
ATOM 762 C CA . LEU A 1 98 ? 7.936 -5.747 -6.277 1.00 89.94 98 LEU A CA 1
ATOM 763 C C . LEU A 1 98 ? 8.719 -5.076 -7.420 1.00 89.94 98 LEU A C 1
ATOM 765 O O . LEU A 1 98 ? 8.225 -5.009 -8.539 1.00 89.94 98 LEU A O 1
ATOM 769 N N . GLY A 1 99 ? 9.934 -4.578 -7.160 1.00 89.50 99 GLY A N 1
ATOM 770 C CA . GLY A 1 99 ? 10.754 -3.881 -8.152 1.00 89.50 99 GLY A CA 1
ATOM 771 C C . GLY A 1 99 ? 10.282 -2.456 -8.462 1.00 89.50 99 GLY A C 1
ATOM 772 O O . GLY A 1 99 ? 10.767 -1.837 -9.402 1.00 89.50 99 GLY A O 1
ATOM 773 N N . HIS A 1 100 ? 9.355 -1.889 -7.696 1.00 92.19 100 HIS A N 1
ATOM 774 C CA . HIS A 1 100 ? 8.860 -0.536 -7.921 1.00 92.19 100 HIS A CA 1
ATOM 775 C C . HIS A 1 100 ? 9.780 0.506 -7.259 1.00 92.19 100 HIS A C 1
ATOM 777 O O . HIS A 1 100 ? 10.067 0.456 -6.063 1.00 92.19 100 HIS A O 1
ATOM 783 N N . ASN A 1 101 ? 10.217 1.503 -8.038 1.00 89.50 101 ASN A N 1
ATOM 784 C CA . ASN A 1 101 ? 11.046 2.623 -7.556 1.00 89.50 101 ASN A CA 1
ATOM 785 C C . ASN A 1 101 ? 10.233 3.739 -6.870 1.00 89.50 101 ASN A C 1
ATOM 787 O O . ASN A 1 101 ? 10.793 4.745 -6.429 1.00 89.50 101 ASN A O 1
ATOM 791 N N . TYR A 1 102 ? 8.918 3.557 -6.774 1.00 93.56 102 TYR A N 1
ATOM 792 C CA . TYR A 1 102 ? 7.962 4.477 -6.173 1.00 93.56 102 TYR A CA 1
ATOM 793 C C . TYR A 1 102 ? 7.060 3.743 -5.173 1.00 93.56 102 TYR A C 1
ATOM 795 O O . TYR A 1 102 ? 6.922 2.521 -5.195 1.00 93.56 102 TYR A O 1
ATOM 803 N N . ILE A 1 103 ? 6.399 4.500 -4.301 1.00 95.38 103 ILE A N 1
ATOM 804 C CA . ILE A 1 103 ? 5.421 3.994 -3.337 1.00 95.38 103 ILE A CA 1
ATOM 805 C C . ILE A 1 103 ? 4.020 4.405 -3.806 1.00 95.38 103 ILE A C 1
ATOM 807 O O . ILE A 1 103 ? 3.678 5.591 -3.807 1.00 95.38 103 ILE A O 1
ATOM 811 N N . GLY A 1 104 ? 3.229 3.425 -4.242 1.00 95.94 104 GLY A N 1
ATOM 812 C CA . GLY A 1 104 ? 1.823 3.566 -4.603 1.00 95.94 104 GLY A CA 1
ATOM 813 C C . GLY A 1 104 ? 0.878 3.147 -3.476 1.00 95.94 104 GLY A C 1
ATOM 814 O O . GLY A 1 104 ? 1.299 2.775 -2.378 1.00 95.94 104 GLY A O 1
ATOM 815 N N . THR A 1 105 ? -0.421 3.215 -3.761 1.00 96.75 105 THR A N 1
ATOM 816 C CA . THR A 1 105 ? -1.499 2.861 -2.819 1.00 96.75 105 THR A CA 1
ATOM 817 C C . THR A 1 105 ? -1.439 1.387 -2.399 1.00 96.75 105 THR A C 1
ATOM 819 O O . THR A 1 105 ? -1.569 1.055 -1.223 1.00 96.75 105 THR A O 1
ATOM 822 N N . GLU A 1 106 ? -1.144 0.511 -3.354 1.00 96.38 106 GLU A N 1
ATOM 823 C CA . GLU A 1 106 ? -0.941 -0.925 -3.216 1.00 96.38 106 GLU A CA 1
ATOM 824 C C . GLU A 1 106 ? 0.146 -1.251 -2.193 1.00 96.38 106 GLU A C 1
ATOM 826 O O . GLU A 1 106 ? -0.054 -2.097 -1.329 1.00 96.38 106 GLU A O 1
ATOM 831 N N . HIS A 1 107 ? 1.268 -0.531 -2.219 1.00 97.56 107 HIS A N 1
ATOM 832 C CA . HIS A 1 107 ? 2.379 -0.773 -1.307 1.00 97.56 107 HIS A CA 1
ATOM 833 C C . HIS A 1 107 ? 2.013 -0.383 0.119 1.00 97.56 107 HIS A C 1
ATOM 835 O O . HIS A 1 107 ? 2.421 -1.054 1.063 1.00 97.56 107 HIS A O 1
ATOM 841 N N . ILE A 1 108 ? 1.236 0.691 0.291 1.00 97.50 108 ILE A N 1
ATOM 842 C CA . ILE A 1 108 ? 0.746 1.108 1.609 1.00 97.50 108 ILE A CA 1
ATOM 843 C C . ILE A 1 108 ? -0.195 0.041 2.177 1.00 97.50 108 ILE A C 1
ATOM 845 O O . ILE A 1 108 ? -0.033 -0.348 3.334 1.00 97.50 108 ILE A O 1
ATOM 849 N N . LEU A 1 109 ? -1.116 -0.489 1.365 1.00 97.38 109 LEU A N 1
ATOM 850 C CA . LEU A 1 109 ? -2.011 -1.566 1.793 1.00 97.38 109 LEU A CA 1
ATOM 851 C C . LEU A 1 109 ? -1.246 -2.857 2.129 1.00 97.38 109 LEU A C 1
ATOM 853 O O . LEU A 1 109 ? -1.500 -3.475 3.161 1.00 97.38 109 LEU A O 1
ATOM 857 N N . LEU A 1 110 ? -0.260 -3.237 1.314 1.00 97.00 110 LEU A N 1
ATOM 858 C CA . LEU A 1 110 ? 0.618 -4.375 1.604 1.00 97.00 110 LEU A CA 1
ATOM 859 C C . LEU A 1 110 ? 1.433 -4.156 2.890 1.00 97.00 110 LEU A C 1
ATOM 861 O O . LEU A 1 110 ? 1.606 -5.085 3.678 1.00 97.00 110 LEU A O 1
ATOM 865 N N . GLY A 1 111 ? 1.879 -2.922 3.140 1.00 97.06 111 GLY A N 1
ATOM 866 C CA . GLY A 1 111 ? 2.547 -2.527 4.379 1.00 97.06 111 GLY A CA 1
ATOM 867 C C . GLY A 1 111 ? 1.650 -2.666 5.613 1.00 97.06 111 GLY A C 1
ATOM 868 O O . GLY A 1 111 ? 2.123 -3.148 6.641 1.00 97.06 111 GLY A O 1
ATOM 869 N N . LEU A 1 112 ? 0.362 -2.308 5.508 1.00 96.56 112 LEU A N 1
ATOM 870 C CA . LEU A 1 112 ? -0.639 -2.512 6.568 1.00 96.56 112 LEU A CA 1
ATOM 871 C C . LEU A 1 112 ? -0.830 -3.998 6.879 1.00 96.56 112 LEU A C 1
ATOM 873 O O . LEU A 1 112 ? -0.773 -4.400 8.038 1.00 96.56 112 LEU A O 1
ATOM 877 N N . ILE A 1 113 ? -1.008 -4.814 5.839 1.00 95.56 113 ILE A N 1
ATOM 878 C CA . ILE A 1 113 ? -1.191 -6.266 5.967 1.00 95.56 113 ILE A CA 1
ATOM 879 C C . ILE A 1 113 ? 0.028 -6.919 6.623 1.00 95.56 113 ILE A C 1
ATOM 881 O O . ILE A 1 113 ? -0.118 -7.798 7.467 1.00 95.56 113 ILE A O 1
ATOM 885 N N . ARG A 1 114 ? 1.235 -6.483 6.245 1.00 94.56 114 ARG A N 1
ATOM 886 C CA . ARG A 1 114 ? 2.486 -7.020 6.788 1.00 94.56 114 ARG A CA 1
ATOM 887 C C . ARG A 1 114 ? 2.745 -6.614 8.236 1.00 94.56 114 ARG A C 1
ATOM 889 O O . ARG A 1 114 ? 3.445 -7.341 8.932 1.00 94.56 114 ARG A O 1
ATOM 896 N N . GLU A 1 115 ? 2.241 -5.461 8.668 1.00 94.94 115 GLU A N 1
ATOM 897 C CA . GLU A 1 115 ? 2.305 -5.054 10.073 1.00 94.94 115 GLU A CA 1
ATOM 898 C C . GLU A 1 115 ? 1.379 -5.921 10.939 1.00 94.94 115 GLU A C 1
ATOM 900 O O . GLU A 1 115 ? 1.818 -6.393 11.983 1.00 94.94 115 GLU A O 1
ATOM 905 N N . GLY A 1 116 ? 0.157 -6.197 10.463 1.00 88.94 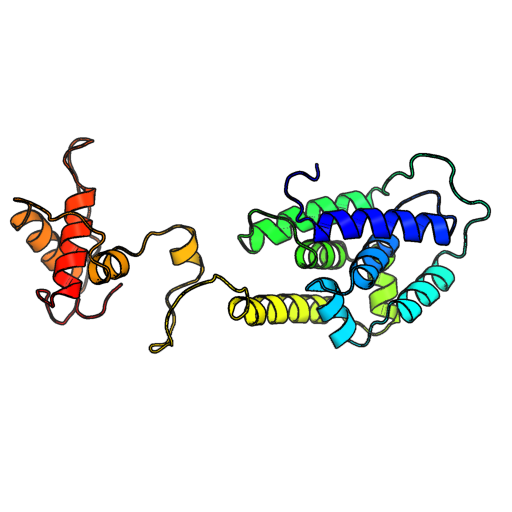116 GLY A N 1
ATOM 906 C CA . GLY A 1 116 ? -0.716 -7.290 10.919 1.00 88.94 116 GLY A CA 1
ATOM 907 C C . GLY A 1 116 ? -1.297 -7.197 12.338 1.00 88.94 116 GLY A C 1
ATOM 908 O O . GLY A 1 116 ? -2.226 -7.934 12.657 1.00 88.94 116 GLY A O 1
ATOM 909 N N . GLU A 1 117 ? -0.804 -6.298 13.184 1.00 90.25 117 GLU A N 1
ATOM 910 C CA . GLU A 1 117 ? -1.172 -6.203 14.603 1.00 90.25 117 GLU A CA 1
ATOM 911 C C . GLU A 1 117 ? -1.941 -4.916 14.946 1.00 90.25 117 GLU A C 1
ATOM 913 O O . GLU A 1 117 ? -2.549 -4.809 16.015 1.00 90.25 117 GLU A O 1
ATOM 918 N N . GLY A 1 118 ? -1.906 -3.917 14.064 1.00 91.88 118 GLY A N 1
ATOM 919 C CA . GLY A 1 118 ? -2.587 -2.641 14.226 1.00 91.88 118 GLY A CA 1
ATOM 920 C C . GLY A 1 118 ? -4.109 -2.740 14.119 1.00 91.88 118 GLY A C 1
ATOM 921 O O . GLY A 1 118 ? -4.679 -3.744 13.688 1.00 91.88 118 GLY A O 1
ATOM 922 N N . VAL A 1 119 ? -4.787 -1.645 14.470 1.00 95.25 119 VAL A N 1
ATOM 923 C CA . VAL A 1 119 ? -6.255 -1.566 14.428 1.00 95.25 119 VAL A CA 1
ATOM 924 C C . VAL A 1 119 ? -6.788 -1.801 13.013 1.00 95.25 119 VAL A C 1
ATOM 926 O O . VAL A 1 119 ? -7.812 -2.454 12.859 1.00 95.25 119 VAL A O 1
ATOM 929 N N . ALA A 1 120 ? -6.073 -1.368 11.969 1.00 95.81 120 ALA A N 1
ATOM 930 C CA . ALA A 1 120 ? -6.463 -1.661 10.588 1.00 95.81 120 ALA A CA 1
ATOM 931 C C . ALA A 1 120 ? -6.598 -3.165 10.313 1.00 95.81 120 ALA A C 1
ATOM 933 O O . ALA A 1 120 ? -7.566 -3.586 9.686 1.00 95.81 120 ALA A O 1
ATOM 934 N N . ALA A 1 121 ? -5.655 -3.979 10.798 1.00 94.38 121 ALA A N 1
ATOM 935 C CA . ALA A 1 121 ? -5.708 -5.425 10.622 1.00 94.38 121 ALA A CA 1
ATOM 936 C C . ALA A 1 121 ? -6.908 -6.025 11.369 1.00 94.38 121 ALA A C 1
ATOM 938 O O . ALA A 1 121 ? -7.640 -6.836 10.808 1.00 94.38 121 ALA A O 1
ATOM 939 N N . GLN A 1 122 ? -7.163 -5.566 12.597 1.00 94.62 122 GLN A N 1
ATOM 940 C CA . GLN A 1 122 ? -8.319 -6.000 13.387 1.00 94.62 122 GLN A CA 1
ATOM 941 C C . GLN A 1 122 ? -9.649 -5.639 12.713 1.00 94.62 122 GLN A C 1
ATOM 943 O O . GLN A 1 122 ? -10.559 -6.465 12.678 1.00 94.62 122 GLN A O 1
ATOM 948 N N . VAL A 1 123 ? -9.754 -4.434 12.145 1.00 95.81 123 VAL A N 1
ATOM 949 C CA . VAL A 1 123 ? -10.936 -3.981 11.398 1.00 95.81 123 VAL A CA 1
ATOM 950 C C . VAL A 1 123 ? -11.172 -4.859 10.172 1.00 95.81 123 VAL A C 1
ATOM 952 O O . VAL A 1 123 ? -12.282 -5.349 9.986 1.00 95.81 123 VAL A O 1
ATOM 955 N N . LEU A 1 124 ? -10.134 -5.117 9.370 1.00 94.06 124 LEU A N 1
ATOM 956 C CA . LEU A 1 124 ? -10.238 -5.991 8.197 1.00 94.06 124 LEU A CA 1
ATOM 957 C C . LEU A 1 124 ? -10.705 -7.400 8.584 1.00 94.06 124 LEU A C 1
ATOM 959 O O . LEU A 1 124 ? -11.628 -7.929 7.969 1.00 94.06 124 LEU A O 1
ATOM 963 N N . VAL A 1 125 ? -10.131 -7.975 9.644 1.00 93.88 125 VAL A N 1
ATOM 964 C CA . VAL A 1 125 ? -10.511 -9.304 10.143 1.00 93.88 125 VAL A CA 1
ATOM 965 C C . VAL A 1 125 ? -11.960 -9.329 10.644 1.00 93.88 125 VAL A C 1
ATOM 967 O O . VAL A 1 125 ? -12.690 -10.265 10.324 1.00 93.88 125 VAL A O 1
ATOM 970 N N . LYS A 1 126 ? -12.414 -8.298 11.374 1.00 93.75 126 LYS A N 1
ATOM 971 C CA . LYS A 1 126 ? -13.814 -8.187 11.826 1.00 93.75 126 LYS A CA 1
ATOM 972 C C . LYS A 1 126 ? -14.807 -8.080 10.668 1.00 93.75 126 LYS A C 1
ATOM 974 O O . LYS A 1 126 ? -15.884 -8.662 10.743 1.00 93.75 126 LYS A O 1
ATOM 979 N N . LEU A 1 127 ? -14.427 -7.402 9.586 1.00 92.88 127 LEU A N 1
ATOM 980 C CA . LEU A 1 127 ? -15.218 -7.320 8.354 1.00 92.88 127 LEU A CA 1
ATOM 981 C C . LEU A 1 127 ? -15.140 -8.602 7.500 1.00 92.88 127 LEU A C 1
ATOM 983 O O . LEU A 1 127 ? -15.644 -8.630 6.381 1.00 92.88 127 LEU A O 1
ATOM 987 N N . GLY A 1 128 ? -14.528 -9.673 8.019 1.00 88.50 128 GLY A N 1
ATOM 988 C CA . GLY A 1 128 ? -14.460 -10.981 7.368 1.00 88.50 128 GLY A CA 1
ATOM 989 C C . GLY A 1 128 ? -13.345 -11.113 6.331 1.00 88.50 128 GLY A C 1
ATOM 990 O O . GLY A 1 128 ? -13.326 -12.087 5.576 1.00 88.50 128 GLY A O 1
ATOM 991 N N . ALA A 1 129 ? -12.410 -10.163 6.274 1.00 90.50 129 ALA A N 1
ATOM 992 C CA . ALA A 1 129 ? -11.302 -10.207 5.334 1.00 90.50 129 ALA A CA 1
ATOM 993 C C . ALA A 1 129 ? -10.106 -10.980 5.908 1.00 90.50 129 ALA A C 1
ATOM 995 O O . ALA A 1 129 ? -9.523 -10.611 6.927 1.00 90.50 129 ALA A O 1
ATOM 996 N N . ASP A 1 130 ? -9.695 -12.035 5.204 1.00 91.69 130 ASP A N 1
ATOM 997 C CA . ASP A 1 130 ? -8.409 -12.693 5.440 1.00 91.69 130 ASP A CA 1
ATOM 998 C C . ASP A 1 130 ? -7.286 -11.827 4.855 1.00 91.69 130 ASP A C 1
ATOM 1000 O O . ASP A 1 130 ? -7.256 -11.555 3.652 1.00 91.69 130 ASP A O 1
ATOM 1004 N N . LEU A 1 131 ? -6.336 -11.421 5.698 1.00 91.31 131 LEU A N 1
ATOM 1005 C CA . LEU A 1 131 ? -5.187 -10.600 5.313 1.00 91.31 131 LEU A CA 1
ATOM 1006 C C . LEU A 1 131 ? -4.376 -11.205 4.151 1.00 91.31 131 LEU A C 1
ATOM 1008 O O . LEU A 1 131 ? -3.911 -10.471 3.272 1.00 91.31 131 LEU A O 1
ATOM 1012 N N . ASN A 1 132 ? -4.247 -12.534 4.089 1.00 92.38 132 ASN A N 1
ATOM 1013 C CA . ASN A 1 132 ? -3.582 -13.217 2.978 1.00 92.38 132 ASN A CA 1
ATOM 1014 C C . ASN A 1 132 ? -4.374 -13.069 1.679 1.00 92.38 132 ASN A C 1
ATOM 1016 O O . ASN A 1 132 ? -3.786 -12.843 0.621 1.00 92.38 132 ASN A O 1
ATOM 1020 N N . ARG A 1 133 ? -5.705 -13.146 1.759 1.00 91.25 133 ARG A N 1
ATOM 1021 C CA . ARG A 1 133 ? -6.587 -12.958 0.605 1.00 91.25 133 ARG A CA 1
ATOM 1022 C C . ARG A 1 133 ? -6.552 -11.516 0.105 1.00 91.25 133 ARG A C 1
ATOM 1024 O O . ARG A 1 133 ? -6.483 -11.310 -1.103 1.00 91.25 133 ARG A O 1
ATOM 1031 N N . VAL A 1 134 ? -6.509 -10.527 1.005 1.00 92.75 134 VAL A N 1
ATOM 1032 C CA . VAL A 1 134 ? -6.320 -9.115 0.619 1.00 92.75 134 VAL A CA 1
ATOM 1033 C C . VAL A 1 134 ? -4.996 -8.944 -0.126 1.00 92.75 134 VAL A C 1
ATOM 1035 O O . VAL A 1 134 ? -4.962 -8.346 -1.201 1.00 92.75 134 VAL A O 1
ATOM 1038 N N . ARG A 1 135 ? -3.907 -9.529 0.388 1.00 94.00 135 ARG A N 1
ATOM 1039 C CA . ARG A 1 135 ? -2.597 -9.491 -0.276 1.00 94.00 135 ARG A CA 1
ATOM 1040 C C . ARG A 1 135 ? -2.639 -10.107 -1.673 1.00 94.00 135 ARG A C 1
ATOM 1042 O O . ARG A 1 135 ? -2.132 -9.504 -2.616 1.00 94.00 135 ARG A O 1
ATOM 1049 N N . GLN A 1 136 ? -3.240 -11.287 -1.809 1.00 92.88 136 GLN A N 1
ATOM 1050 C CA . GLN A 1 136 ? -3.396 -11.961 -3.099 1.00 92.88 136 GLN A CA 1
ATOM 1051 C C . GLN A 1 136 ? -4.197 -11.110 -4.087 1.00 92.88 136 GLN A C 1
ATOM 1053 O O . GLN A 1 136 ? -3.780 -10.973 -5.233 1.00 92.88 136 GLN A O 1
ATOM 1058 N N . GLN A 1 137 ? -5.284 -10.481 -3.632 1.00 92.69 137 GLN A N 1
ATOM 1059 C CA . GLN A 1 137 ? -6.115 -9.614 -4.463 1.00 92.69 137 GLN A CA 1
ATOM 1060 C C . GLN A 1 137 ? -5.336 -8.399 -4.986 1.00 92.69 137 GLN A C 1
ATOM 1062 O O . GLN A 1 137 ? -5.431 -8.064 -6.165 1.00 92.69 137 GLN A O 1
ATOM 1067 N N . VAL A 1 138 ? -4.520 -7.765 -4.137 1.00 93.94 138 VAL A N 1
ATOM 1068 C CA . VAL A 1 138 ? -3.652 -6.649 -4.550 1.00 93.94 138 VAL A CA 1
ATOM 1069 C C . VAL A 1 138 ? -2.640 -7.105 -5.602 1.00 93.94 138 VAL A C 1
ATOM 1071 O O . VAL A 1 138 ? -2.498 -6.448 -6.630 1.00 93.94 138 VAL A O 1
ATOM 1074 N N . ILE A 1 139 ? -1.972 -8.244 -5.388 1.00 91.88 139 ILE A N 1
ATOM 1075 C CA . ILE A 1 139 ? -1.001 -8.794 -6.348 1.00 91.88 139 ILE A CA 1
ATOM 1076 C C . ILE A 1 139 ? -1.684 -9.130 -7.679 1.00 91.88 139 ILE A C 1
ATOM 1078 O O . ILE A 1 139 ? -1.165 -8.786 -8.737 1.00 91.88 139 ILE A O 1
ATOM 1082 N N . GLN A 1 140 ? -2.869 -9.741 -7.640 1.00 90.00 140 GLN A N 1
ATOM 1083 C CA . GLN A 1 140 ? -3.633 -10.077 -8.838 1.00 90.00 140 GLN A CA 1
ATOM 1084 C C . GLN A 1 140 ? -4.034 -8.828 -9.628 1.00 90.00 140 GLN A C 1
ATOM 1086 O O . GLN A 1 140 ? -3.908 -8.811 -10.853 1.00 90.00 140 GLN A O 1
ATOM 1091 N N . LEU A 1 141 ? -4.485 -7.773 -8.943 1.00 89.06 141 LEU A N 1
ATOM 1092 C CA . LEU A 1 141 ? -4.806 -6.505 -9.590 1.00 89.06 141 LEU A CA 1
ATOM 1093 C C . LEU A 1 141 ? -3.561 -5.849 -10.179 1.00 89.06 141 LEU A C 1
ATOM 1095 O O . LEU A 1 141 ? -3.644 -5.342 -11.288 1.00 89.06 141 LEU A O 1
ATOM 1099 N N . LEU A 1 142 ? -2.404 -5.919 -9.519 1.00 85.31 142 LEU A N 1
ATOM 1100 C CA . LEU A 1 142 ? -1.150 -5.414 -10.085 1.00 85.31 142 LEU A CA 1
ATOM 1101 C C . LEU A 1 142 ? -0.743 -6.173 -11.352 1.00 85.31 142 LEU A C 1
ATOM 1103 O O . LEU A 1 142 ? -0.419 -5.549 -12.360 1.00 85.31 142 LEU A O 1
ATOM 1107 N N . SER A 1 143 ? -0.833 -7.505 -11.345 1.00 78.38 143 SER A N 1
ATOM 1108 C CA . SER A 1 143 ? -0.562 -8.326 -12.532 1.00 78.38 143 SER A CA 1
ATOM 1109 C C . SER A 1 143 ? -1.578 -8.094 -13.658 1.00 78.38 143 SER A C 1
ATOM 1111 O O . SER A 1 143 ? -1.212 -8.145 -14.827 1.00 78.38 143 SER A O 1
ATOM 1113 N N . GLY A 1 144 ? -2.841 -7.805 -13.327 1.00 60.00 144 GLY A N 1
ATOM 1114 C CA . GLY A 1 144 ? -3.876 -7.448 -14.302 1.00 60.00 144 GLY A CA 1
ATOM 1115 C C . GLY A 1 144 ? -3.762 -6.013 -14.837 1.00 60.00 144 GLY A C 1
ATOM 1116 O O . GLY A 1 144 ? -4.126 -5.757 -15.984 1.00 60.00 144 GLY A O 1
ATOM 1117 N N . TYR A 1 145 ? -3.232 -5.081 -14.039 1.00 49.81 145 TYR A N 1
ATOM 1118 C CA . TYR A 1 145 ? -3.002 -3.683 -14.425 1.00 49.81 145 TYR A CA 1
ATOM 1119 C C . TYR A 1 145 ? -1.723 -3.477 -15.241 1.00 49.81 145 TYR A C 1
ATOM 1121 O O . TYR A 1 145 ? -1.660 -2.505 -15.988 1.00 49.81 145 TYR A O 1
ATOM 1129 N N . GLN A 1 146 ? -0.767 -4.414 -15.222 1.00 44.47 146 GLN A N 1
ATOM 1130 C CA . GLN A 1 146 ? 0.372 -4.398 -16.157 1.00 44.47 146 GLN A CA 1
ATOM 1131 C C . GLN A 1 146 ? -0.050 -4.483 -17.644 1.00 44.47 146 GLN A C 1
ATOM 1133 O O . GLN A 1 146 ? 0.782 -4.270 -18.519 1.00 44.47 146 GLN A O 1
ATOM 1138 N N . GLY A 1 147 ? -1.336 -4.728 -17.949 1.00 42.06 147 GLY A N 1
ATOM 1139 C CA . GLY A 1 147 ? -1.918 -4.618 -19.296 1.00 42.06 147 GLY A CA 1
ATOM 1140 C C . GLY A 1 147 ? -2.737 -3.345 -19.580 1.00 42.06 147 GLY A C 1
ATOM 1141 O O . GLY A 1 147 ? -3.266 -3.209 -20.682 1.00 42.06 147 GLY A O 1
ATOM 1142 N N . LYS A 1 148 ? -2.896 -2.422 -18.618 1.00 32.91 148 LYS A N 1
ATOM 1143 C CA . LYS A 1 148 ? -3.678 -1.178 -18.769 1.00 32.91 148 LYS A CA 1
ATOM 1144 C C . LYS A 1 148 ? -3.063 -0.018 -17.976 1.00 32.91 148 LYS A C 1
ATOM 1146 O O . LYS A 1 148 ? -3.692 0.539 -17.081 1.00 32.91 148 LYS A O 1
ATO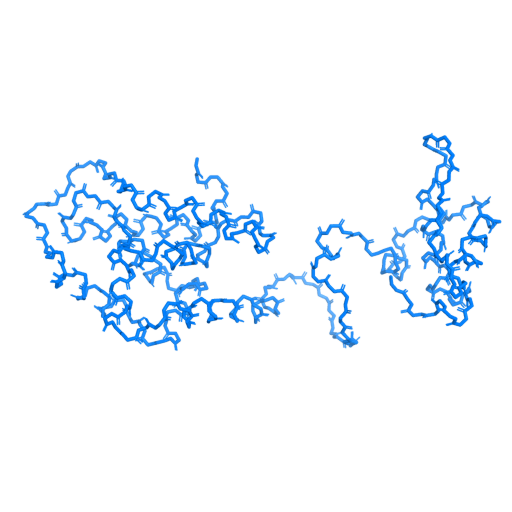M 1151 N N . GLU A 1 149 ? -1.875 0.414 -18.376 1.00 32.00 149 GLU A N 1
ATOM 1152 C CA . GLU A 1 149 ? -1.523 1.835 -18.302 1.00 32.00 149 GLU A CA 1
ATOM 1153 C C . GLU A 1 149 ? -1.305 2.354 -19.732 1.00 32.00 149 GLU A C 1
ATOM 1155 O O . GLU A 1 149 ? -0.677 1.667 -20.542 1.00 32.00 149 GLU A O 1
ATOM 1160 N N . PRO A 1 150 ? -1.867 3.521 -20.098 1.00 36.03 150 PRO A N 1
ATOM 1161 C CA . PRO A 1 150 ? -1.779 4.044 -21.448 1.00 36.03 150 PRO A CA 1
ATOM 1162 C C . PRO A 1 150 ? -0.399 4.669 -21.645 1.00 36.03 150 PRO A C 1
ATOM 1164 O O . PRO A 1 150 ? -0.197 5.856 -21.395 1.00 36.03 150 PRO A O 1
ATOM 1167 N N . VAL A 1 151 ? 0.556 3.886 -22.137 1.00 37.25 151 VAL A N 1
ATOM 1168 C CA . VAL A 1 151 ? 1.665 4.468 -22.891 1.00 37.25 151 VAL A CA 1
ATOM 1169 C C . VAL A 1 151 ? 1.104 4.761 -24.277 1.00 37.25 151 VAL A C 1
ATOM 1171 O O . VAL A 1 151 ? 0.732 3.858 -25.026 1.00 37.25 151 VAL A O 1
ATOM 1174 N N . ALA A 1 152 ? 0.916 6.043 -24.571 1.00 35.12 152 ALA A N 1
ATOM 1175 C CA . ALA A 1 152 ? 0.472 6.486 -25.878 1.00 35.12 152 ALA A CA 1
ATOM 1176 C C . ALA A 1 152 ? 1.427 5.980 -26.979 1.00 35.12 152 ALA A C 1
ATOM 1178 O O . ALA A 1 152 ? 2.643 6.058 -26.826 1.00 35.12 152 ALA A O 1
ATOM 1179 N N . ALA A 1 153 ? 0.816 5.568 -28.097 1.00 36.81 153 ALA A N 1
ATOM 1180 C CA . ALA A 1 153 ? 1.381 5.249 -29.414 1.00 36.81 153 ALA A CA 1
ATOM 1181 C C . ALA A 1 153 ? 1.891 3.808 -29.674 1.00 36.81 153 ALA A C 1
ATOM 1183 O O . ALA A 1 153 ? 3.066 3.506 -29.510 1.00 36.81 153 ALA A O 1
ATOM 1184 N N . GLY A 1 154 ? 1.011 2.997 -30.288 1.00 29.55 154 GLY A N 1
ATOM 1185 C CA . GLY A 1 154 ? 1.339 2.309 -31.549 1.00 29.55 154 GLY A CA 1
ATOM 1186 C C . GLY A 1 154 ? 1.386 0.772 -31.570 1.00 29.55 154 GLY A C 1
ATOM 1187 O O . GLY A 1 154 ? 2.428 0.197 -31.291 1.00 29.55 154 GLY A O 1
ATOM 1188 N N . GLY A 1 155 ? 0.316 0.142 -32.086 1.00 31.36 155 GLY A N 1
ATOM 1189 C CA . GLY A 1 155 ? 0.368 -1.149 -32.810 1.00 31.36 155 GLY A CA 1
ATOM 1190 C C . GLY A 1 155 ? -0.169 -2.399 -32.080 1.00 31.36 155 GLY A C 1
ATOM 1191 O O . GLY A 1 155 ? 0.202 -2.621 -30.932 1.00 31.36 155 GLY A O 1
ATOM 1192 N N . PRO A 1 156 ? -1.033 -3.230 -32.712 1.00 36.41 156 PRO A N 1
ATOM 1193 C CA . PRO A 1 156 ? -1.579 -4.446 -32.108 1.00 36.41 156 PRO A CA 1
ATOM 1194 C C . PRO A 1 156 ? -0.618 -5.649 -32.189 1.00 36.41 156 PRO A C 1
ATOM 1196 O O . PRO A 1 156 ? 0.304 -5.689 -32.997 1.00 36.41 156 PRO A O 1
ATOM 1199 N N . ALA A 1 157 ? -0.882 -6.605 -31.299 1.00 46.47 157 ALA A N 1
ATOM 1200 C CA . ALA A 1 157 ? -0.050 -7.723 -30.861 1.00 46.47 157 ALA A CA 1
ATOM 1201 C C . ALA A 1 157 ? 0.160 -8.863 -31.873 1.00 46.47 157 ALA A C 1
ATOM 1203 O O . ALA A 1 157 ? -0.698 -9.083 -32.717 1.00 46.47 157 ALA A O 1
ATOM 1204 N N . GLU A 1 158 ? 1.212 -9.670 -31.655 1.00 34.84 158 GLU A N 1
ATOM 1205 C CA . GLU A 1 158 ? 1.128 -11.144 -31.556 1.00 34.84 158 GLU A CA 1
ATOM 1206 C C . GLU A 1 158 ? 2.467 -11.772 -31.099 1.00 34.84 158 GLU A C 1
ATOM 1208 O O . GLU A 1 158 ? 3.528 -11.422 -31.611 1.00 34.84 158 GLU A O 1
ATOM 1213 N N . GLY A 1 159 ? 2.412 -12.713 -30.139 1.00 32.78 159 GLY A N 1
ATOM 1214 C CA . GLY A 1 159 ? 3.525 -13.620 -29.793 1.00 32.78 159 GLY A CA 1
ATOM 1215 C C . GLY A 1 159 ? 3.872 -13.746 -28.299 1.00 32.78 159 GLY A C 1
ATOM 1216 O O . GLY A 1 159 ? 4.830 -13.149 -27.822 1.00 32.78 159 GLY A O 1
ATOM 1217 N N . THR A 1 160 ? 3.109 -14.550 -27.556 1.00 42.34 160 THR A N 1
ATOM 1218 C CA . THR A 1 160 ? 3.394 -15.050 -26.190 1.00 42.34 160 THR A CA 1
ATOM 1219 C C . THR A 1 160 ? 4.563 -16.061 -26.150 1.00 42.34 160 THR A C 1
ATOM 1221 O O . THR A 1 160 ? 4.900 -16.629 -27.185 1.00 42.34 160 THR A O 1
ATOM 1224 N N . PRO A 1 161 ? 5.049 -16.498 -24.964 1.00 52.56 161 PRO A N 1
ATOM 1225 C CA . PRO A 1 161 ? 5.295 -15.782 -23.707 1.00 52.56 161 PRO A CA 1
ATOM 1226 C C . PRO A 1 161 ? 6.694 -16.119 -23.114 1.00 52.56 161 PRO A C 1
ATOM 1228 O O . PRO A 1 161 ? 7.436 -16.955 -23.619 1.00 52.56 161 PRO A O 1
ATOM 1231 N N . SER A 1 162 ? 6.982 -15.565 -21.931 1.00 42.16 162 SER A N 1
ATOM 1232 C CA . SER A 1 162 ? 7.880 -16.134 -20.904 1.00 42.16 162 SER A CA 1
ATOM 1233 C C . SER A 1 162 ? 9.403 -15.979 -21.048 1.00 42.16 162 SER A C 1
ATOM 1235 O O . SER A 1 162 ? 10.131 -16.962 -21.000 1.00 42.16 162 SER A O 1
ATOM 1237 N N . THR A 1 163 ? 9.909 -14.741 -20.998 1.00 43.69 163 THR A N 1
ATOM 1238 C CA . THR A 1 163 ? 11.246 -14.508 -20.409 1.00 43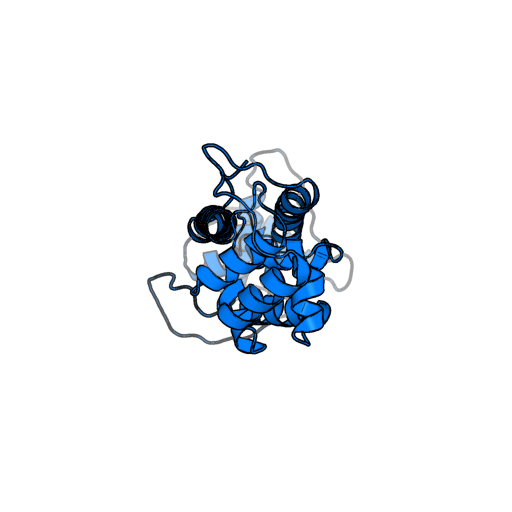.69 163 THR A CA 1
ATOM 1239 C C . THR A 1 163 ? 11.325 -13.191 -19.633 1.00 43.69 163 THR A C 1
ATOM 1241 O O . THR A 1 163 ? 12.032 -12.260 -19.972 1.00 43.69 163 THR A O 1
ATOM 1244 N N . SER A 1 164 ? 10.598 -13.185 -18.514 1.00 51.03 164 SER A N 1
ATOM 1245 C CA . SER A 1 164 ? 10.788 -12.369 -17.307 1.00 51.03 164 SER A CA 1
ATOM 1246 C C . SER A 1 164 ? 10.700 -10.838 -17.417 1.00 51.03 164 SER A C 1
ATOM 1248 O O . SER A 1 164 ? 11.622 -10.155 -17.848 1.00 51.03 164 SER A O 1
ATOM 1250 N N . LEU A 1 165 ? 9.662 -10.309 -16.767 1.00 57.69 165 LEU A N 1
ATOM 1251 C CA . LEU A 1 165 ? 9.505 -8.907 -16.354 1.00 57.69 165 LEU A CA 1
ATOM 1252 C C . LEU A 1 165 ? 10.730 -8.339 -15.596 1.00 57.69 165 LEU A C 1
ATOM 1254 O O . LEU A 1 165 ? 10.885 -7.130 -15.478 1.00 57.69 165 LEU A O 1
ATOM 1258 N N . VAL A 1 166 ? 11.614 -9.209 -15.090 1.00 52.56 166 VAL A N 1
ATOM 1259 C CA . VAL A 1 166 ? 12.877 -8.844 -14.429 1.00 52.56 166 VAL A CA 1
ATOM 1260 C C . VAL A 1 166 ? 13.983 -8.512 -15.443 1.00 52.56 166 VAL A C 1
ATOM 1262 O O . VAL A 1 166 ? 14.762 -7.591 -15.205 1.00 52.56 166 VAL A O 1
ATOM 1265 N N . LEU A 1 167 ? 14.063 -9.228 -16.573 1.00 56.75 167 LEU A N 1
ATOM 1266 C CA . LEU A 1 167 ? 15.062 -8.962 -17.618 1.00 56.75 167 LEU A CA 1
ATOM 1267 C C . LEU A 1 167 ? 14.768 -7.652 -18.352 1.00 56.75 167 LEU A C 1
ATOM 1269 O O . LEU A 1 167 ? 15.709 -6.926 -18.648 1.00 56.75 167 LEU A O 1
ATOM 1273 N N . ASP A 1 168 ? 13.497 -7.303 -18.552 1.00 61.56 168 ASP A N 1
ATOM 1274 C CA . ASP A 1 168 ? 13.114 -6.011 -19.141 1.00 61.56 168 ASP A CA 1
ATOM 1275 C C . ASP A 1 168 ? 13.407 -4.826 -18.204 1.00 61.56 168 ASP A C 1
ATOM 1277 O O . ASP A 1 168 ? 13.637 -3.707 -18.660 1.00 61.56 168 ASP A O 1
ATOM 1281 N N . GLN A 1 169 ? 13.437 -5.059 -16.885 1.00 60.81 169 GLN A N 1
ATOM 1282 C CA . GLN A 1 169 ? 13.713 -4.011 -15.902 1.00 60.81 169 GLN A CA 1
ATOM 1283 C C . GLN A 1 169 ? 15.207 -3.649 -15.800 1.00 60.81 169 GLN A C 1
ATOM 1285 O O . GLN A 1 169 ? 15.541 -2.493 -15.532 1.00 60.81 169 GLN A O 1
ATOM 1290 N N . PHE A 1 170 ? 16.109 -4.619 -15.982 1.00 62.97 170 PHE A N 1
ATOM 1291 C CA . PHE A 1 170 ? 17.558 -4.433 -15.781 1.00 62.97 170 PHE A CA 1
ATOM 1292 C C . PHE A 1 170 ? 18.405 -4.674 -17.034 1.00 62.97 170 PHE A C 1
ATOM 1294 O O . PHE A 1 170 ? 19.607 -4.403 -17.028 1.00 62.97 170 PHE A O 1
ATOM 1301 N N . GLY A 1 171 ? 17.804 -5.194 -18.098 1.00 76.56 171 GLY A N 1
ATOM 1302 C CA . GLY A 1 171 ? 18.450 -5.514 -19.361 1.00 76.56 171 GLY A CA 1
ATOM 1303 C C . GLY A 1 171 ? 17.880 -4.691 -20.509 1.00 76.56 171 GLY A C 1
ATOM 1304 O O . GLY A 1 171 ? 16.764 -4.184 -20.462 1.00 76.56 171 GLY A O 1
ATOM 1305 N N . ARG A 1 172 ? 18.671 -4.559 -21.575 1.00 81.25 172 ARG A N 1
ATOM 1306 C CA . ARG A 1 172 ? 18.215 -4.011 -22.853 1.00 81.25 172 ARG A CA 1
ATOM 1307 C C . ARG A 1 172 ? 18.135 -5.152 -23.855 1.00 81.25 172 ARG A C 1
ATOM 1309 O O . ARG A 1 172 ? 19.142 -5.815 -24.095 1.00 81.25 172 ARG A O 1
ATOM 1316 N N . ASN A 1 173 ? 16.969 -5.352 -24.463 1.00 85.88 173 ASN A N 1
ATOM 1317 C CA . ASN A 1 173 ? 16.806 -6.343 -25.523 1.00 85.88 173 ASN A CA 1
ATOM 1318 C C . ASN A 1 173 ? 17.433 -5.821 -26.830 1.00 85.88 173 ASN A C 1
ATOM 1320 O O . ASN A 1 173 ? 16.858 -4.985 -27.533 1.00 85.88 173 ASN A O 1
ATOM 1324 N N . LEU A 1 174 ? 18.647 -6.287 -27.135 1.00 88.25 174 LEU A N 1
ATOM 1325 C CA . LEU A 1 174 ? 19.378 -5.880 -28.338 1.00 88.25 174 LEU A CA 1
ATOM 1326 C C . LEU A 1 174 ? 18.766 -6.474 -29.614 1.00 88.25 174 LEU A C 1
ATOM 1328 O O . LEU A 1 174 ? 18.786 -5.817 -30.649 1.00 88.25 174 LEU A O 1
ATOM 1332 N N . THR A 1 175 ? 18.150 -7.655 -29.546 1.00 87.31 175 THR A N 1
ATOM 1333 C CA . THR A 1 175 ? 17.456 -8.289 -30.680 1.00 87.31 175 THR A CA 1
ATOM 1334 C C . THR A 1 175 ? 16.231 -7.476 -31.110 1.00 87.31 175 THR A C 1
ATOM 1336 O O . THR A 1 175 ? 15.999 -7.277 -32.301 1.00 87.31 175 THR A O 1
ATOM 1339 N N . ALA A 1 176 ? 15.478 -6.920 -30.155 1.00 86.06 176 ALA A N 1
ATOM 1340 C CA . ALA A 1 176 ? 14.393 -5.980 -30.434 1.00 86.06 176 ALA A CA 1
ATOM 1341 C C . ALA A 1 176 ? 14.921 -4.669 -31.046 1.00 86.06 176 ALA A C 1
ATOM 1343 O O . ALA A 1 176 ? 14.425 -4.226 -32.080 1.00 86.06 176 ALA A O 1
ATOM 1344 N N . ALA A 1 177 ? 15.987 -4.095 -30.477 1.00 85.81 177 ALA A N 1
ATOM 1345 C CA . ALA A 1 177 ? 16.609 -2.882 -31.014 1.00 85.81 177 ALA A CA 1
ATOM 1346 C C . ALA A 1 177 ? 17.164 -3.073 -32.442 1.00 85.81 177 ALA A C 1
ATOM 1348 O O . ALA A 1 177 ? 17.096 -2.148 -33.252 1.00 85.81 177 ALA A O 1
ATOM 1349 N N . ALA A 1 178 ? 17.675 -4.267 -32.760 1.00 87.50 178 ALA A N 1
ATOM 1350 C CA . ALA A 1 178 ? 18.115 -4.644 -34.100 1.00 87.50 178 ALA A CA 1
ATOM 1351 C C . ALA A 1 178 ? 16.941 -4.715 -35.094 1.00 87.50 178 ALA A C 1
ATOM 1353 O O . ALA A 1 178 ? 17.051 -4.173 -36.191 1.00 87.50 178 ALA A O 1
ATOM 1354 N N . ARG A 1 179 ? 15.799 -5.311 -34.706 1.00 86.31 179 ARG A N 1
ATOM 1355 C CA . ARG A 1 179 ? 14.572 -5.343 -35.536 1.00 86.31 179 ARG A CA 1
ATOM 1356 C C . ARG A 1 179 ? 14.040 -3.950 -35.849 1.00 86.31 179 ARG A C 1
ATOM 1358 O O . ARG A 1 179 ? 13.558 -3.711 -36.949 1.00 86.31 179 ARG A O 1
ATOM 1365 N N . GLU A 1 180 ? 14.144 -3.040 -34.889 1.00 86.56 180 GLU A N 1
ATOM 1366 C CA . GLU A 1 180 ? 13.724 -1.644 -35.033 1.00 86.56 180 GLU A CA 1
ATOM 1367 C C . GLU A 1 180 ? 14.746 -0.772 -35.787 1.00 86.56 180 GLU A C 1
ATOM 1369 O O . GLU A 1 180 ? 14.503 0.419 -35.974 1.00 86.56 180 GLU A O 1
ATOM 1374 N N . GLY A 1 181 ? 15.897 -1.325 -36.196 1.00 85.56 181 GLY A N 1
ATOM 1375 C CA . GLY A 1 181 ? 16.947 -0.585 -36.904 1.00 85.56 181 GLY A CA 1
ATOM 1376 C C . GLY A 1 181 ? 17.652 0.480 -36.054 1.00 85.56 181 GLY A C 1
ATOM 1377 O O . GLY A 1 181 ? 18.227 1.416 -36.599 1.00 85.56 181 GLY A O 1
ATOM 1378 N N . LYS A 1 182 ? 17.598 0.364 -34.720 1.00 85.25 182 LYS A N 1
ATOM 1379 C CA . LYS A 1 182 ? 18.161 1.340 -33.765 1.00 85.25 182 LYS A CA 1
ATOM 1380 C C . LYS A 1 182 ? 19.615 1.062 -33.368 1.00 85.25 182 LYS A C 1
ATOM 1382 O O . LYS A 1 182 ? 20.153 1.793 -32.538 1.00 85.25 182 LYS A O 1
ATOM 1387 N N . LEU A 1 183 ? 20.215 -0.019 -33.866 1.00 87.25 183 LEU A N 1
ATOM 1388 C CA . LEU A 1 183 ? 21.613 -0.363 -33.598 1.00 87.25 183 LEU A CA 1
ATOM 1389 C C . LEU A 1 183 ? 22.512 0.158 -34.715 1.00 87.25 183 LEU A C 1
ATOM 1391 O O . LEU A 1 183 ? 22.181 0.006 -35.891 1.00 87.25 183 LEU A O 1
ATOM 1395 N N . ASP A 1 184 ? 23.665 0.702 -34.339 1.00 85.75 184 ASP A N 1
ATOM 1396 C CA . ASP A 1 184 ? 24.687 1.117 -35.293 1.00 85.75 184 ASP A CA 1
ATOM 1397 C C . ASP A 1 184 ? 25.279 -0.101 -36.032 1.00 85.75 184 ASP A C 1
ATOM 1399 O O . ASP A 1 184 ? 25.369 -1.200 -35.468 1.00 85.75 184 ASP A O 1
ATOM 1403 N N . PRO A 1 185 ? 25.684 0.047 -37.305 1.00 84.31 185 PRO A N 1
ATOM 1404 C CA . PRO A 1 185 ? 26.321 -1.035 -38.044 1.00 84.31 185 PRO A CA 1
ATOM 1405 C C . PRO A 1 185 ? 27.692 -1.368 -37.443 1.00 84.31 185 PRO A C 1
ATOM 1407 O O . PRO A 1 185 ? 28.526 -0.489 -37.215 1.00 84.31 185 PRO A O 1
ATOM 1410 N N . VAL A 1 186 ? 27.946 -2.657 -37.222 1.00 88.00 186 VAL A N 1
ATOM 1411 C CA . VAL A 1 186 ? 29.218 -3.138 -36.670 1.00 88.00 186 VAL A CA 1
ATOM 1412 C C . VAL A 1 186 ? 30.213 -3.378 -37.802 1.00 88.00 186 VAL A C 1
ATOM 1414 O O . VAL A 1 186 ? 29.943 -4.145 -38.720 1.00 88.00 186 VAL A O 1
ATOM 1417 N N . ILE A 1 187 ? 31.383 -2.738 -37.733 1.00 86.25 187 ILE A N 1
ATOM 1418 C CA . ILE A 1 187 ? 32.418 -2.811 -38.776 1.00 86.25 187 ILE A CA 1
ATOM 1419 C C . ILE A 1 187 ? 33.607 -3.648 -38.279 1.00 86.25 187 ILE A C 1
ATOM 1421 O O . ILE A 1 187 ? 34.198 -3.328 -37.245 1.00 86.25 187 ILE A O 1
ATOM 1425 N N . GLY A 1 188 ? 34.000 -4.686 -39.030 1.00 85.00 188 GLY A N 1
ATOM 1426 C CA . GLY A 1 188 ? 35.297 -5.364 -38.887 1.00 85.00 188 GLY A CA 1
ATOM 1427 C C . GLY A 1 188 ? 35.437 -6.322 -37.698 1.00 85.00 188 GLY A C 1
ATOM 1428 O O . GLY A 1 188 ? 36.559 -6.629 -37.297 1.00 85.00 188 GLY A O 1
ATOM 1429 N N . ARG A 1 189 ? 34.321 -6.758 -37.096 1.00 90.06 189 ARG A N 1
ATOM 1430 C CA . ARG A 1 189 ? 34.275 -7.687 -35.943 1.00 90.06 189 ARG A CA 1
ATOM 1431 C C . ARG A 1 189 ? 33.707 -9.060 -36.306 1.00 90.06 189 ARG A C 1
ATOM 1433 O O . ARG A 1 189 ? 33.189 -9.769 -35.442 1.00 90.06 189 ARG A O 1
ATOM 1440 N N . GLU A 1 190 ? 33.775 -9.442 -37.581 1.00 90.69 190 GLU A N 1
ATOM 1441 C CA . GLU A 1 190 ? 33.103 -10.641 -38.093 1.00 90.69 190 GLU A CA 1
ATOM 1442 C C . GLU A 1 190 ? 33.642 -11.918 -37.428 1.00 90.69 190 GLU A C 1
ATOM 1444 O O . GLU A 1 190 ? 32.870 -12.778 -37.005 1.00 90.69 190 GLU A O 1
ATOM 1449 N N . LYS A 1 191 ? 34.968 -12.010 -37.247 1.00 91.94 191 LYS A N 1
ATOM 1450 C CA . LYS A 1 191 ? 35.630 -13.182 -36.644 1.00 91.94 191 LYS A CA 1
ATOM 1451 C C . LYS A 1 191 ? 35.253 -13.372 -35.174 1.00 91.94 191 LYS A C 1
ATOM 1453 O O . LYS A 1 191 ? 35.084 -14.502 -34.713 1.00 91.94 191 LYS A O 1
ATOM 1458 N N . GLU A 1 192 ? 35.142 -12.284 -34.417 1.00 94.50 192 GLU A N 1
ATOM 1459 C CA . GLU A 1 192 ? 34.742 -12.327 -33.013 1.00 94.50 192 GLU A CA 1
ATOM 1460 C C . GLU A 1 192 ? 33.275 -12.735 -32.857 1.00 94.50 192 GLU A C 1
ATOM 1462 O O . GLU A 1 192 ? 32.973 -13.583 -32.014 1.00 94.50 192 GLU A O 1
ATOM 1467 N N . ILE A 1 193 ? 32.379 -12.195 -33.691 1.00 93.00 193 ILE A N 1
ATOM 1468 C CA . ILE A 1 193 ? 30.952 -12.553 -33.689 1.00 93.00 193 ILE A CA 1
ATOM 1469 C C . ILE A 1 193 ? 30.778 -14.036 -34.048 1.00 93.00 193 ILE A C 1
ATOM 1471 O O . ILE A 1 193 ? 30.085 -14.770 -33.339 1.00 93.00 193 ILE A O 1
ATOM 1475 N N . GLU A 1 194 ? 31.477 -14.519 -35.078 1.00 91.25 194 GLU A N 1
ATOM 1476 C CA . GLU A 1 194 ? 31.474 -15.932 -35.469 1.00 91.25 194 GLU A CA 1
ATOM 1477 C C . GLU A 1 194 ? 31.951 -16.845 -34.331 1.00 91.25 194 GLU A C 1
ATOM 1479 O O . GLU A 1 194 ? 31.334 -17.873 -34.023 1.00 91.25 194 GLU A O 1
ATOM 1484 N N . ARG A 1 195 ? 33.008 -16.435 -33.620 1.00 92.44 195 ARG A N 1
ATOM 1485 C CA . ARG A 1 195 ? 33.517 -17.185 -32.470 1.00 92.44 195 ARG A CA 1
ATOM 1486 C C . ARG A 1 195 ? 32.509 -17.246 -31.321 1.00 92.44 195 ARG A C 1
ATOM 1488 O O . ARG A 1 195 ? 32.409 -18.290 -30.671 1.00 92.44 195 ARG A O 1
ATOM 14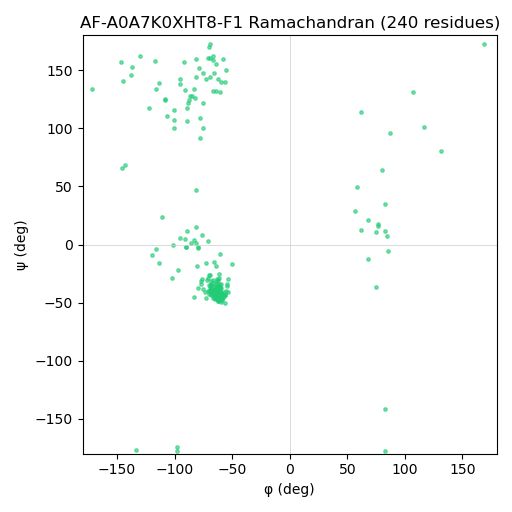95 N N . VAL A 1 196 ? 31.759 -16.171 -31.076 1.00 93.75 196 VAL A N 1
ATOM 1496 C CA . VAL A 1 196 ? 30.685 -16.134 -30.070 1.00 93.75 196 VAL A CA 1
ATOM 1497 C C . VAL A 1 196 ? 29.547 -17.082 -30.456 1.00 93.75 196 VAL A C 1
ATOM 1499 O O . VAL A 1 196 ? 29.144 -17.903 -29.627 1.00 93.75 196 VAL A O 1
ATOM 1502 N N . MET A 1 197 ? 29.097 -17.059 -31.715 1.00 90.94 197 MET A N 1
ATOM 1503 C CA . MET A 1 197 ? 28.072 -17.984 -32.227 1.00 90.94 197 MET A CA 1
ATOM 1504 C C . MET A 1 197 ? 28.482 -19.450 -32.056 1.00 90.94 197 MET A C 1
ATOM 1506 O O . MET A 1 197 ? 27.691 -20.282 -31.598 1.00 90.94 197 MET A O 1
ATOM 1510 N N . GLN A 1 198 ? 29.744 -19.768 -32.358 1.00 89.12 198 GLN A N 1
ATOM 1511 C CA . GLN A 1 198 ? 30.282 -21.117 -32.212 1.00 89.12 198 GLN A CA 1
ATOM 1512 C C . GLN A 1 198 ? 30.267 -21.598 -30.754 1.00 89.12 198 GLN A C 1
ATOM 1514 O O . GLN A 1 198 ? 30.045 -22.782 -30.500 1.00 89.12 198 GLN A O 1
ATOM 1519 N N . VAL A 1 199 ? 30.531 -20.711 -29.789 1.00 92.00 199 VAL A N 1
ATOM 1520 C CA . VAL A 1 199 ? 30.503 -21.047 -28.358 1.00 92.00 199 VAL A CA 1
ATOM 1521 C C . VAL A 1 199 ? 29.067 -21.232 -27.871 1.00 92.00 199 VAL A C 1
ATOM 1523 O O . VAL A 1 199 ? 28.788 -22.243 -27.228 1.00 92.00 199 VAL A O 1
ATOM 1526 N N . LEU A 1 200 ? 28.155 -20.322 -28.228 1.00 90.88 200 LEU A N 1
ATOM 1527 C CA . LEU A 1 200 ? 26.736 -20.382 -27.845 1.00 90.88 200 LEU A CA 1
ATOM 1528 C C . LEU A 1 200 ? 26.020 -21.629 -28.387 1.00 90.88 200 LEU A C 1
ATOM 1530 O O . LEU A 1 200 ? 25.097 -22.135 -27.753 1.00 90.88 200 LEU A O 1
ATOM 1534 N N . SER A 1 201 ? 26.471 -22.154 -29.529 1.00 88.69 201 SER A N 1
ATOM 1535 C CA . SER A 1 201 ? 25.896 -23.350 -30.163 1.00 88.69 201 SER A CA 1
ATOM 1536 C C . SER A 1 201 ? 26.367 -24.676 -29.540 1.00 88.69 201 SER A C 1
ATOM 1538 O O . SER A 1 201 ? 25.926 -25.749 -29.951 1.00 88.69 201 SER A O 1
ATOM 1540 N N . ARG A 1 202 ? 27.275 -24.653 -28.552 1.00 90.19 202 ARG A N 1
ATOM 1541 C CA . ARG A 1 202 ? 27.762 -25.876 -27.887 1.00 90.19 202 ARG A CA 1
ATOM 1542 C C . ARG A 1 202 ? 26.721 -26.432 -26.919 1.00 90.19 202 ARG A C 1
ATOM 1544 O O . ARG A 1 202 ? 26.038 -25.692 -26.225 1.00 90.19 202 ARG A O 1
ATOM 1551 N N . ARG A 1 203 ? 26.685 -27.759 -26.769 1.00 84.38 203 ARG A N 1
ATOM 1552 C CA . ARG A 1 203 ? 25.836 -28.437 -25.768 1.00 84.38 203 ARG A CA 1
ATOM 1553 C C . ARG A 1 203 ? 26.307 -28.225 -24.321 1.00 84.38 203 ARG A C 1
ATOM 1555 O O . ARG A 1 203 ? 25.510 -28.306 -23.395 1.00 84.38 203 ARG A O 1
ATOM 1562 N N . THR A 1 204 ? 27.600 -27.975 -24.118 1.00 86.56 204 THR A N 1
ATOM 1563 C CA . THR A 1 204 ? 28.218 -27.740 -22.802 1.00 86.56 204 THR A CA 1
ATOM 1564 C C . THR A 1 204 ? 29.217 -26.595 -22.896 1.00 86.56 204 THR A C 1
ATOM 1566 O O . THR A 1 204 ? 29.921 -26.501 -23.903 1.00 86.56 204 THR A O 1
ATOM 1569 N N . LYS A 1 205 ? 29.351 -25.790 -21.831 1.00 88.69 205 LYS A N 1
ATOM 1570 C CA . LYS A 1 205 ? 30.218 -24.592 -21.796 1.00 88.69 205 LYS A CA 1
ATOM 1571 C C . LYS A 1 205 ? 29.842 -23.582 -22.889 1.00 88.69 205 LYS A C 1
ATOM 1573 O O . LYS A 1 205 ? 30.692 -23.123 -23.648 1.00 88.69 205 LYS A O 1
ATOM 1578 N N . ASN A 1 206 ? 28.553 -23.273 -22.962 1.00 89.62 206 ASN A N 1
ATOM 1579 C CA . ASN A 1 206 ? 27.946 -22.392 -23.955 1.00 89.62 206 ASN A CA 1
ATOM 1580 C C . ASN A 1 206 ? 27.920 -20.913 -23.544 1.00 89.62 206 ASN A C 1
ATOM 1582 O O . ASN A 1 206 ? 27.271 -20.123 -24.211 1.00 89.62 206 ASN A O 1
ATOM 1586 N N . ASN A 1 207 ? 28.626 -20.527 -22.479 1.00 91.50 207 ASN A N 1
ATOM 1587 C CA . ASN A 1 207 ? 28.673 -19.150 -21.993 1.00 91.50 207 ASN A CA 1
ATOM 1588 C C . ASN A 1 207 ? 29.974 -18.481 -22.474 1.00 91.50 207 ASN A C 1
ATOM 1590 O O . ASN A 1 207 ? 31.035 -18.759 -21.903 1.00 91.50 207 ASN A O 1
ATOM 1594 N N . PRO A 1 208 ? 29.941 -17.662 -23.541 1.00 93.69 208 PRO A N 1
ATOM 1595 C CA . PRO A 1 208 ? 31.121 -16.957 -24.031 1.00 93.69 208 PRO A CA 1
ATOM 1596 C C . PRO A 1 208 ? 31.562 -15.869 -23.043 1.00 93.69 208 PRO A C 1
ATOM 1598 O O . PRO A 1 208 ? 30.737 -15.192 -22.436 1.00 93.69 208 PRO A O 1
ATOM 1601 N N . VAL A 1 209 ? 32.876 -15.672 -22.915 1.00 93.62 209 VAL A N 1
ATOM 1602 C CA . VAL A 1 209 ? 33.471 -14.592 -22.113 1.00 93.62 209 VAL A CA 1
ATOM 1603 C C . VAL A 1 209 ? 34.349 -13.744 -23.025 1.00 93.62 209 VAL A C 1
ATOM 1605 O O . VAL A 1 209 ? 35.319 -14.243 -23.593 1.00 93.62 209 VAL A O 1
ATOM 1608 N N . LEU A 1 210 ? 33.999 -12.464 -23.176 1.00 92.75 210 LEU A N 1
ATOM 1609 C CA . LEU A 1 210 ? 34.744 -11.506 -23.995 1.00 92.75 210 LEU A CA 1
ATOM 1610 C C . LEU A 1 210 ? 35.833 -10.826 -23.156 1.00 92.75 210 LEU A C 1
ATOM 1612 O O . LEU A 1 210 ? 35.540 -10.111 -22.197 1.00 92.75 210 LEU A O 1
ATOM 1616 N N . ILE A 1 211 ? 37.094 -11.022 -23.538 1.00 92.38 211 ILE A N 1
ATOM 1617 C CA . ILE A 1 211 ? 38.267 -10.465 -22.852 1.00 92.38 211 ILE A CA 1
ATOM 1618 C C . ILE A 1 211 ? 38.943 -9.445 -23.773 1.00 92.38 211 ILE A C 1
ATOM 1620 O O . ILE A 1 211 ? 39.046 -9.662 -24.975 1.00 92.38 211 ILE A O 1
ATOM 1624 N N . GLY A 1 212 ? 39.384 -8.320 -23.210 1.00 92.38 212 GLY A N 1
ATOM 1625 C CA . GLY A 1 212 ? 40.062 -7.250 -23.947 1.00 92.38 212 GLY A CA 1
ATOM 1626 C C . GLY A 1 212 ? 40.205 -5.982 -23.110 1.00 92.38 212 GLY A C 1
ATOM 1627 O O . GLY A 1 212 ? 39.621 -5.896 -22.024 1.00 92.38 212 GLY A O 1
ATOM 1628 N N . GLU A 1 213 ? 40.941 -4.997 -23.615 1.00 92.12 213 GLU A N 1
ATOM 1629 C CA . GLU A 1 213 ? 41.111 -3.697 -22.958 1.00 92.12 213 GLU A CA 1
ATOM 1630 C C . GLU A 1 213 ? 39.771 -2.930 -22.851 1.00 92.12 213 GLU A C 1
ATOM 1632 O O . GLU A 1 213 ? 38.825 -3.199 -23.604 1.00 92.12 213 GLU A O 1
ATOM 1637 N N . PRO A 1 214 ? 39.612 -2.008 -21.885 1.00 90.25 214 PRO A N 1
ATOM 1638 C CA . PRO A 1 214 ? 38.451 -1.120 -21.834 1.00 90.25 214 PRO A CA 1
ATOM 1639 C C . PRO A 1 214 ? 38.344 -0.268 -23.108 1.00 90.25 214 PRO A C 1
ATOM 1641 O O . PRO A 1 214 ? 39.345 0.215 -23.620 1.00 90.25 214 PRO A O 1
ATOM 1644 N N . GLY A 1 215 ? 37.129 -0.075 -23.627 1.00 86.50 215 GLY A N 1
ATOM 1645 C CA . GLY A 1 215 ? 36.890 0.799 -24.786 1.00 86.50 215 GLY A CA 1
ATOM 1646 C C . GLY A 1 215 ? 37.081 0.162 -26.169 1.00 86.50 215 GLY A C 1
ATOM 1647 O O . GLY A 1 215 ? 36.697 0.772 -27.158 1.00 86.50 215 GLY A O 1
ATOM 1648 N N . VAL A 1 216 ? 37.551 -1.087 -26.275 1.00 88.69 216 VAL A N 1
ATOM 1649 C CA . VAL A 1 216 ? 37.757 -1.769 -27.578 1.00 88.69 216 VAL A CA 1
ATOM 1650 C C . VAL A 1 216 ? 36.466 -2.161 -28.319 1.00 88.69 216 VAL A C 1
ATOM 1652 O O . VAL A 1 216 ? 36.529 -2.795 -29.368 1.00 88.69 216 VAL A O 1
ATOM 1655 N N . GLY A 1 217 ? 35.289 -1.823 -27.785 1.00 87.31 217 GLY A N 1
ATOM 1656 C CA . GLY A 1 217 ? 34.006 -2.141 -28.419 1.00 87.31 217 GLY A CA 1
ATOM 1657 C C . GLY A 1 217 ? 33.501 -3.563 -28.155 1.00 87.31 217 GLY A C 1
ATOM 1658 O O . GLY A 1 217 ? 32.863 -4.156 -29.016 1.00 87.31 217 GLY A O 1
ATOM 1659 N N . LYS A 1 218 ? 33.742 -4.123 -26.959 1.00 93.75 218 LYS A N 1
ATOM 1660 C CA . LYS A 1 218 ? 33.187 -5.437 -26.557 1.00 93.75 218 LYS A CA 1
ATOM 1661 C C . LYS A 1 218 ? 31.658 -5.501 -26.691 1.00 93.75 218 LYS A C 1
ATOM 1663 O O . LYS A 1 218 ? 31.127 -6.538 -27.065 1.00 93.75 218 LYS A O 1
ATOM 1668 N N . THR A 1 219 ? 30.974 -4.386 -26.442 1.00 90.12 219 THR A N 1
ATOM 1669 C CA . THR A 1 219 ? 29.522 -4.244 -26.624 1.00 90.12 219 THR A CA 1
ATOM 1670 C C . THR A 1 219 ? 29.099 -4.388 -28.088 1.00 90.12 219 THR A C 1
ATOM 1672 O O . THR A 1 219 ? 28.118 -5.070 -28.362 1.00 90.12 219 THR A O 1
ATOM 1675 N N . ALA A 1 220 ? 29.887 -3.856 -29.029 1.00 91.31 220 ALA A N 1
ATOM 1676 C CA . ALA A 1 220 ? 29.581 -3.913 -30.460 1.00 91.31 220 ALA A CA 1
ATOM 1677 C C . ALA A 1 220 ? 29.553 -5.356 -30.996 1.00 91.31 220 ALA A C 1
ATOM 1679 O O . ALA A 1 220 ? 28.792 -5.672 -31.901 1.00 91.31 220 ALA A O 1
ATOM 1680 N N . ILE A 1 221 ? 30.326 -6.272 -30.402 1.00 92.50 221 ILE A N 1
ATOM 1681 C CA . ILE A 1 221 ? 30.281 -7.702 -30.759 1.00 92.50 221 ILE A CA 1
ATOM 1682 C C . ILE A 1 221 ? 28.904 -8.302 -30.419 1.00 92.50 221 ILE A C 1
ATOM 1684 O O . ILE A 1 221 ? 28.385 -9.133 -31.159 1.00 92.50 221 ILE A O 1
ATOM 1688 N N . VAL A 1 222 ? 28.295 -7.874 -29.310 1.00 92.56 222 VAL A N 1
ATOM 1689 C CA . VAL A 1 222 ? 26.968 -8.348 -28.882 1.00 92.56 222 VAL A CA 1
ATOM 1690 C C . VAL A 1 222 ? 25.863 -7.723 -29.738 1.00 92.56 222 VAL A C 1
ATOM 1692 O O . VAL A 1 222 ? 24.919 -8.410 -30.117 1.00 92.56 222 VAL A O 1
ATOM 1695 N N . GLU A 1 223 ? 25.998 -6.447 -30.098 1.00 92.19 223 GLU A N 1
ATOM 1696 C CA . GLU A 1 223 ? 25.072 -5.757 -31.008 1.00 92.19 223 GLU A CA 1
ATOM 1697 C C . GLU A 1 223 ? 25.092 -6.368 -32.417 1.00 92.19 223 GLU A C 1
ATOM 1699 O O . GLU A 1 223 ? 24.035 -6.603 -33.000 1.00 92.19 223 GLU A O 1
ATOM 1704 N N . GLY A 1 224 ? 26.275 -6.725 -32.926 1.00 91.81 224 GLY A N 1
ATOM 1705 C CA . GLY A 1 224 ? 26.421 -7.415 -34.211 1.00 91.81 224 GLY A CA 1
ATOM 1706 C C . GLY A 1 224 ? 25.840 -8.830 -34.190 1.00 91.81 224 GLY A C 1
ATOM 1707 O O . GLY A 1 224 ? 25.198 -9.255 -35.147 1.00 91.81 224 GLY A O 1
ATOM 1708 N N . LEU A 1 225 ? 25.971 -9.547 -33.068 1.00 92.56 225 LEU A N 1
ATOM 1709 C CA . LEU A 1 225 ? 25.289 -10.830 -32.889 1.00 92.56 225 LEU A CA 1
ATOM 1710 C C . LEU A 1 225 ? 23.760 -10.670 -32.944 1.00 92.56 225 LEU A C 1
ATOM 1712 O O . LEU A 1 225 ? 23.091 -11.479 -33.583 1.00 92.56 225 LEU A O 1
ATOM 1716 N N . ALA A 1 226 ? 23.209 -9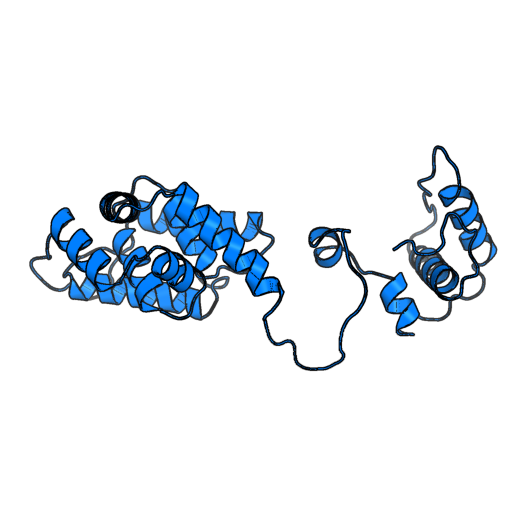.631 -32.309 1.00 92.06 226 ALA A N 1
ATOM 1717 C CA . ALA A 1 226 ? 21.774 -9.351 -32.348 1.00 92.06 226 ALA A CA 1
ATOM 1718 C C . ALA A 1 226 ? 21.284 -9.039 -33.774 1.00 92.06 226 ALA A C 1
ATOM 1720 O O . ALA A 1 226 ? 20.234 -9.537 -34.178 1.00 92.06 226 ALA A O 1
ATOM 1721 N N . GLN A 1 227 ? 22.062 -8.282 -34.558 1.00 90.62 227 GLN A N 1
ATOM 1722 C CA . GLN A 1 227 ? 21.778 -8.041 -35.979 1.00 90.62 227 GLN A CA 1
ATOM 1723 C C . GLN A 1 227 ? 21.738 -9.356 -36.776 1.00 90.62 227 GLN A C 1
ATOM 1725 O O . GLN A 1 227 ? 20.760 -9.602 -37.482 1.00 90.62 227 GLN A O 1
ATOM 1730 N N . ASN A 1 228 ? 22.718 -10.248 -36.591 1.00 90.00 228 ASN A N 1
ATOM 1731 C CA . ASN A 1 228 ? 22.756 -11.542 -37.286 1.00 90.00 228 ASN A CA 1
ATOM 1732 C C . ASN A 1 228 ? 21.575 -12.453 -36.913 1.00 90.00 228 ASN A C 1
ATOM 1734 O O . ASN A 1 228 ? 21.014 -13.117 -37.784 1.00 90.00 228 ASN A O 1
ATOM 1738 N N . ILE A 1 229 ? 21.161 -12.473 -35.637 1.00 89.75 229 ILE A N 1
ATOM 1739 C CA . ILE A 1 229 ? 19.984 -13.243 -35.189 1.00 89.75 229 ILE A CA 1
ATOM 1740 C C . ILE A 1 229 ? 18.718 -12.755 -35.906 1.00 89.75 229 ILE A C 1
ATOM 1742 O O . ILE A 1 229 ? 17.905 -13.572 -36.333 1.00 89.75 229 ILE A O 1
ATOM 1746 N N . VAL A 1 230 ? 18.558 -11.437 -36.069 1.00 88.88 230 VAL A N 1
ATOM 1747 C CA . VAL A 1 230 ? 17.401 -10.835 -36.752 1.00 88.88 230 VAL A CA 1
ATOM 1748 C C . VAL A 1 230 ? 17.419 -11.081 -38.258 1.00 88.88 230 VAL A C 1
ATOM 1750 O O . VAL A 1 230 ? 16.370 -11.354 -38.836 1.00 88.88 230 VAL A O 1
ATOM 1753 N N . MET A 1 231 ? 18.593 -11.010 -38.889 1.00 85.75 231 MET A N 1
ATOM 1754 C CA . MET A 1 231 ? 18.758 -11.282 -40.323 1.00 85.75 231 MET A CA 1
ATOM 1755 C C . MET A 1 231 ? 18.631 -12.775 -40.663 1.00 85.75 231 MET A C 1
ATOM 1757 O O . MET A 1 231 ? 18.419 -13.126 -41.820 1.00 85.75 231 MET A O 1
ATOM 1761 N N . GLY A 1 232 ? 18.714 -13.656 -39.662 1.00 84.75 232 GLY A N 1
ATOM 1762 C CA . GLY A 1 232 ? 18.677 -15.106 -39.848 1.00 84.75 232 GLY A CA 1
ATOM 1763 C C . GLY A 1 232 ? 20.035 -15.721 -40.199 1.00 84.75 232 GLY A C 1
ATOM 1764 O O . GLY A 1 232 ? 20.100 -16.928 -40.441 1.00 84.75 232 GLY A O 1
ATOM 1765 N N . ASP A 1 233 ? 21.110 -14.932 -40.144 1.00 86.31 233 ASP A N 1
ATOM 1766 C CA . ASP A 1 233 ? 22.502 -15.329 -40.393 1.00 86.31 233 ASP A CA 1
ATOM 1767 C C . ASP A 1 233 ? 23.132 -15.994 -39.154 1.00 86.31 233 ASP A C 1
ATOM 1769 O O . ASP A 1 233 ? 24.240 -15.676 -38.717 1.00 86.31 233 ASP A O 1
ATOM 1773 N N . VAL A 1 234 ? 22.396 -16.933 -38.551 1.00 89.12 234 VAL A N 1
ATOM 1774 C CA . VAL A 1 234 ? 22.821 -17.721 -37.388 1.00 89.12 234 VAL A CA 1
ATOM 1775 C C . VAL A 1 234 ? 22.448 -19.200 -37.553 1.00 89.12 234 VAL A C 1
ATOM 1777 O O . VAL A 1 234 ? 21.465 -19.527 -38.226 1.00 89.12 234 VAL A O 1
ATOM 1780 N N . PRO A 1 235 ? 23.189 -20.130 -36.916 1.00 85.81 235 PRO A N 1
ATOM 1781 C CA . PRO A 1 235 ? 22.814 -21.542 -36.875 1.00 85.81 235 PRO A CA 1
ATOM 1782 C C . PRO A 1 235 ? 21.400 -21.749 -36.316 1.00 85.81 235 PRO A C 1
ATOM 1784 O O . PRO A 1 235 ? 20.970 -21.009 -35.432 1.00 85.81 235 PRO A O 1
ATOM 1787 N N . GLU A 1 236 ? 20.701 -22.802 -36.753 1.00 82.25 236 GLU A N 1
ATOM 1788 C CA . GLU A 1 236 ? 19.319 -23.091 -36.319 1.00 82.25 236 GLU A CA 1
ATOM 1789 C C . GLU A 1 236 ? 19.154 -23.165 -34.796 1.00 82.25 236 GLU A C 1
ATOM 1791 O O . GLU A 1 236 ? 18.121 -22.782 -34.260 1.00 82.25 236 GLU A O 1
ATOM 1796 N N . THR A 1 237 ? 20.198 -23.568 -34.071 1.00 81.81 237 THR A N 1
ATOM 1797 C CA . THR A 1 237 ? 20.216 -23.624 -32.600 1.00 81.81 237 THR A CA 1
ATOM 1798 C C . THR A 1 237 ? 20.115 -22.261 -31.907 1.00 81.81 237 THR A C 1
ATOM 1800 O O . THR A 1 237 ? 19.909 -22.205 -30.688 1.00 81.81 237 THR A O 1
ATOM 1803 N N . LEU A 1 238 ? 20.338 -21.175 -32.649 1.00 79.25 238 LEU A N 1
ATOM 1804 C CA . LEU A 1 238 ? 20.314 -19.789 -32.181 1.00 79.25 238 LEU A CA 1
ATOM 1805 C C . LEU A 1 238 ? 19.207 -18.953 -32.839 1.00 79.25 238 LEU A C 1
ATOM 1807 O O . LEU A 1 238 ? 19.030 -17.803 -32.444 1.00 79.25 238 LEU A O 1
ATOM 1811 N N . LYS A 1 239 ? 18.451 -19.517 -33.791 1.00 75.56 239 LYS A N 1
ATOM 1812 C CA . LYS A 1 239 ? 17.269 -18.852 -34.349 1.00 75.56 239 LYS A CA 1
ATOM 1813 C C . LYS A 1 239 ? 16.227 -18.634 -33.248 1.00 75.56 239 LYS A C 1
ATOM 1815 O O . LYS A 1 239 ? 16.095 -19.449 -32.337 1.00 75.56 239 LYS A O 1
ATOM 1820 N N . ASP A 1 240 ? 15.550 -17.491 -33.316 1.00 68.94 240 ASP A N 1
ATOM 1821 C CA . ASP A 1 240 ? 14.478 -17.068 -32.403 1.00 68.94 240 ASP A CA 1
ATOM 1822 C C . ASP A 1 240 ? 14.863 -16.897 -30.920 1.00 68.94 240 ASP A C 1
ATOM 1824 O O . ASP A 1 240 ? 13.992 -16.722 -30.065 1.00 68.94 240 ASP A O 1
ATOM 1828 N N . LYS A 1 241 ? 16.164 -16.884 -30.595 1.00 72.00 241 LYS A N 1
ATOM 1829 C CA . LYS A 1 241 ? 16.642 -16.570 -29.240 1.00 72.00 241 LYS A CA 1
ATOM 1830 C C . LYS A 1 241 ? 16.708 -15.061 -28.996 1.00 72.00 241 LYS A C 1
ATOM 1832 O O . LYS A 1 241 ? 17.030 -14.292 -29.900 1.00 72.00 241 LYS A O 1
ATOM 1837 N N . GLN A 1 242 ? 16.394 -14.663 -27.761 1.00 60.38 242 GLN A N 1
ATOM 1838 C CA . GLN A 1 242 ? 16.383 -13.277 -27.280 1.00 60.38 242 GLN A CA 1
ATOM 1839 C C . GLN A 1 242 ? 17.473 -13.046 -26.240 1.00 60.38 242 GLN A C 1
ATOM 1841 O O . GLN A 1 242 ? 17.728 -13.981 -25.445 1.00 60.38 242 GLN A O 1
#

Sequence (242 aa):
MFERFTDRARRVVVLAQEEARMLNHNYIGTEHILLGLIHEGEGVAAKALESLGISLEAVRQQVEEIIGQGQQAPSGHIPFTPRAKKVLELSLREALQLGHNYIGTEHILLGLIREGEGVAAQVLVKLGADLNRVRQQVIQLLSGYQGKEPVAAGGPAEGTPSTSLVLDQFGRNLTAAAREGKLDPVIGREKEIERVMQVLSRRTKNNPVLIGEPGVGKTAIVEGLAQNIVMGDVPETLKDKQ

Foldseek 3Di:
DQPQADPLRVQLVVQLVVLCQVLLHLARFLLSSLLSLCVSPPFLLVVLCVVVVNHSVLSSVLCCVVPNGDPHGDDDDRYYDPLLVQLVVQLVVQCVVVVHSGRGSLSSLLSSLVSCPTPNNVSCVVVVHDSVSSNVSSVVSVVVCVVDDDPDDDDDDDDDDDDDPVCVSPHDDLLVCLVVVNDDDQPDCVVVLVVLLVLCLDPPNSDDDDDDDPPPPPVSSVSVNSNCLNVVVGPPSSHPPD